Protein 2PT2 (pdb70)

Structure (mmCIF, N/CA/C/O backbone):
data_2PT2
#
_entry.id   2PT2
#
_cell.length_a   98.307
_cell.length_b   65.703
_cell.length_c   50.255
_cell.angle_alpha   90.000
_cell.angle_beta   102.430
_cell.angle_gamma   90.000
#
_symmetry.space_group_name_H-M   'C 1 2 1'
#
loop_
_entity.id
_entity.type
_entity.pdbx_description
1 polymer 'Iron transport protein'
2 non-polymer 'FE (II) ION'
3 non-polymer 'SULFATE ION'
4 non-polymer 1,2-ETHANEDIOL
5 water water
#
loop_
_atom_site.group_PDB
_atom_site.id
_atom_site.type_symbol
_atom_site.label_atom_id
_atom_site.label_alt_id
_atom_site.label_comp_id
_atom_site.label_asym_id
_atom_site.label_entity_id
_atom_site.label_seq_id
_atom_site.pdbx_PDB_ins_code
_atom_site.Cartn_x
_atom_site.Cartn_y
_atom_site.Cartn_z
_atom_site.occupancy
_atom_site.B_iso_or_equiv
_atom_site.auth_seq_id
_atom_site.auth_comp_id
_atom_site.auth_asym_id
_atom_site.auth_atom_id
_atom_site.pdbx_PDB_model_num
ATOM 1 N N . GLN A 1 19 ? 43.085 0.046 38.221 1.00 25.26 45 GLN A N 1
ATOM 2 C CA . GLN A 1 19 ? 41.645 0.154 37.841 1.00 25.63 45 GLN A CA 1
ATOM 3 C C . GLN A 1 19 ? 41.402 -0.397 36.443 1.00 22.67 45 GLN A C 1
ATOM 4 O O . GLN A 1 19 ? 42.137 -0.094 35.504 1.00 20.17 45 GLN A O 1
ATOM 10 N N . GLU A 1 20 ? 40.358 -1.204 36.310 1.00 19.90 46 GLU A N 1
ATOM 11 C CA . GLU A 1 20 ? 40.017 -1.798 35.025 1.00 18.55 46 GLU A CA 1
ATOM 12 C C . GLU A 1 20 ? 38.541 -2.159 35.000 1.00 16.38 46 GLU A C 1
ATOM 13 O O . GLU A 1 20 ? 37.904 -2.291 36.047 1.00 15.89 46 GLU A O 1
ATOM 19 N N . ILE A 1 21 ? 37.997 -2.304 33.800 1.00 15.67 47 ILE A N 1
ATOM 20 C CA . ILE A 1 21 ? 36.607 -2.701 33.652 1.00 15.11 47 ILE A CA 1
ATOM 21 C C . ILE A 1 21 ? 36.544 -3.778 32.590 1.00 14.32 47 ILE A C 1
ATOM 22 O O . ILE A 1 21 ? 37.340 -3.788 31.649 1.00 15.21 47 ILE A O 1
ATOM 27 N N . ASN A 1 22 ? 35.605 -4.698 32.756 1.00 12.59 48 ASN A N 1
ATOM 28 C CA . ASN A 1 22 ? 35.434 -5.772 31.806 1.00 13.01 48 ASN A CA 1
ATOM 29 C C . ASN A 1 22 ? 34.198 -5.435 30.980 1.00 13.28 48 ASN A C 1
ATOM 30 O O . ASN A 1 22 ? 33.071 -5.511 31.461 1.00 13.67 48 ASN A O 1
ATOM 35 N N . LEU A 1 23 ? 34.436 -5.034 29.738 1.00 14.05 49 LEU A N 1
ATOM 36 C CA . LEU A 1 23 ? 33.377 -4.646 28.820 1.00 13.36 49 LEU A CA 1
ATOM 37 C C . LEU A 1 23 ? 32.953 -5.769 27.889 1.00 12.62 49 LEU A C 1
ATOM 38 O O . LEU A 1 23 ? 33.780 -6.349 27.194 1.00 13.43 49 LEU A O 1
ATOM 43 N N . TYR A 1 24 ? 31.658 -6.067 27.884 1.00 11.50 50 TYR A N 1
ATOM 44 C CA . TYR A 1 24 ? 31.083 -7.094 27.012 1.00 12.21 50 TYR A CA 1
ATOM 45 C C . TYR A 1 24 ? 30.329 -6.263 25.978 1.00 11.94 50 TYR A C 1
ATOM 46 O O . TYR A 1 24 ? 29.315 -5.652 26.300 1.00 13.05 50 TYR A O 1
ATOM 55 N N . SER A 1 25 ? 30.821 -6.233 24.744 1.00 13.20 51 SER A N 1
ATOM 56 C CA . SER A 1 25 ? 30.196 -5.399 23.7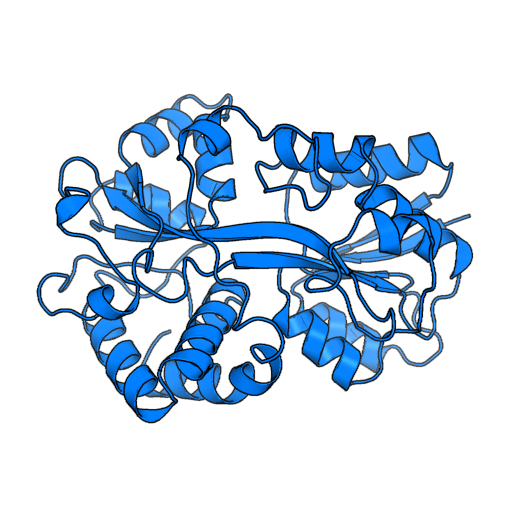22 1.00 12.96 51 SER A CA 1
ATOM 57 C C . SER A 1 25 ? 29.798 -6.053 22.408 1.00 13.39 51 SER A C 1
ATOM 58 O O . SER A 1 25 ? 30.546 -6.848 21.836 1.00 14.01 51 SER A O 1
ATOM 61 N N . SER A 1 26 ? 28.604 -5.707 21.933 1.00 12.07 52 SER A N 1
ATOM 62 C CA . SER A 1 26 ? 28.137 -6.211 20.660 1.00 13.81 52 SER A CA 1
ATOM 63 C C . SER A 1 26 ? 28.394 -5.164 19.572 1.00 14.47 52 SER A C 1
ATOM 64 O O . SER A 1 26 ? 27.983 -5.340 18.425 1.00 14.45 52 SER A O 1
ATOM 67 N N . ARG A 1 27 ? 29.054 -4.059 19.933 1.00 13.91 53 ARG A N 1
ATOM 68 C CA . ARG A 1 27 ? 29.414 -3.065 18.924 1.00 13.49 53 ARG A CA 1
ATOM 69 C C . ARG A 1 27 ? 30.494 -3.789 18.140 1.00 14.37 53 ARG A C 1
ATOM 70 O O . ARG A 1 27 ? 31.311 -4.503 18.724 1.00 14.32 53 ARG A O 1
ATOM 78 N N . HIS A 1 28 ? 30.502 -3.590 16.827 1.00 14.39 54 HIS A N 1
ATOM 79 C CA . HIS A 1 28 ? 31.424 -4.277 15.928 1.00 15.64 54 HIS A CA 1
ATOM 80 C C . HIS A 1 28 ? 32.106 -3.342 14.935 1.00 15.85 54 HIS A C 1
ATOM 81 O O . HIS A 1 28 ? 32.212 -3.678 13.753 1.00 16.73 54 HIS A O 1
ATOM 88 N N . TYR A 1 29 ? 32.580 -2.191 15.401 1.00 15.57 55 TYR A N 1
ATOM 89 C CA . TYR A 1 29 ? 33.203 -1.218 14.510 1.00 15.67 55 TYR A CA 1
ATOM 90 C C . TYR A 1 29 ? 34.711 -1.051 14.685 1.00 15.94 55 TYR A C 1
ATOM 91 O O . TYR A 1 29 ? 35.239 -1.210 15.785 1.00 15.31 55 TYR A O 1
ATOM 100 N N . ASN A 1 30 ? 35.406 -0.730 13.593 1.00 18.32 56 ASN A N 1
ATOM 101 C CA . ASN A 1 30 ? 36.855 -0.556 13.657 1.00 20.34 56 ASN A CA 1
ATOM 102 C C . ASN A 1 30 ? 37.245 0.702 14.423 1.00 19.85 56 ASN A C 1
ATOM 103 O O . ASN A 1 30 ? 38.424 0.952 14.656 1.00 20.94 56 ASN A O 1
ATOM 108 N N . THR A 1 31 ? 36.250 1.486 14.824 1.00 17.24 57 THR A N 1
ATOM 109 C CA . THR A 1 31 ? 36.501 2.707 15.580 1.00 15.15 57 THR A CA 1
ATOM 110 C C . THR A 1 31 ? 36.342 2.471 17.080 1.00 14.23 57 THR A C 1
ATOM 111 O O . THR A 1 31 ? 36.730 3.314 17.885 1.00 14.80 57 THR A O 1
ATOM 115 N N . ASP A 1 32 ? 35.768 1.327 17.450 1.00 13.74 58 ASP A N 1
ATOM 116 C CA . ASP A 1 32 ? 35.560 0.988 18.852 1.00 13.25 58 ASP A CA 1
ATOM 117 C C . ASP A 1 32 ? 36.877 0.991 19.636 1.00 13.80 58 ASP A C 1
ATOM 118 O O . ASP A 1 32 ? 36.931 1.470 20.764 1.00 12.99 58 ASP A O 1
ATOM 123 N N . ASN A 1 33 ? 37.940 0.462 19.039 1.00 14.12 59 ASN A N 1
ATOM 124 C CA . ASN A 1 33 ? 39.229 0.411 19.730 1.00 15.34 59 ASN A CA 1
ATOM 125 C C . ASN A 1 33 ? 39.717 1.803 20.127 1.00 15.71 59 ASN A C 1
ATOM 126 O O . ASN A 1 33 ? 40.182 2.009 21.251 1.00 16.30 59 ASN A O 1
ATOM 131 N N . GLU A 1 34 ? 39.610 2.761 19.210 1.00 13.71 60 GLU A N 1
ATOM 132 C CA . GLU A 1 34 ? 40.040 4.125 19.494 1.00 14.18 60 GLU A CA 1
ATOM 133 C C . GLU A 1 34 ? 39.110 4.762 20.526 1.00 15.50 60 GLU A C 1
ATOM 134 O O . GLU A 1 34 ? 39.544 5.559 21.360 1.00 15.83 60 GLU A O 1
ATOM 140 N N . LEU A 1 35 ? 37.827 4.412 20.457 1.00 14.56 61 LEU A N 1
ATOM 141 C CA . LEU A 1 35 ? 36.828 4.927 21.392 1.00 15.02 61 LEU A CA 1
ATOM 142 C C . LEU A 1 35 ? 37.232 4.574 22.817 1.00 14.63 61 LEU A C 1
ATOM 143 O O . LEU A 1 35 ? 37.290 5.437 23.694 1.00 14.27 61 LEU A O 1
ATOM 148 N N . TYR A 1 36 ? 37.511 3.292 23.029 1.00 13.70 62 TYR A N 1
ATOM 149 C CA . TYR A 1 36 ? 37.900 2.775 24.333 1.00 14.99 62 TYR A CA 1
ATOM 150 C C . TYR A 1 36 ? 39.242 3.358 24.761 1.00 14.88 62 TYR A C 1
ATOM 151 O O . TYR A 1 36 ? 39.457 3.634 25.938 1.00 15.72 62 TYR A O 1
ATOM 160 N N . ALA A 1 37 ? 40.140 3.535 23.798 1.00 14.69 63 ALA A N 1
ATOM 161 C CA . ALA A 1 37 ? 41.456 4.106 24.072 1.00 15.99 63 ALA A CA 1
ATOM 162 C C . ALA A 1 37 ? 41.266 5.523 24.608 1.00 15.43 63 ALA A C 1
ATOM 163 O O . ALA A 1 37 ? 41.957 5.943 25.540 1.00 12.59 63 ALA A O 1
ATOM 165 N N . LYS A 1 38 ? 40.323 6.250 24.009 1.00 15.65 64 LYS A N 1
ATOM 166 C CA . LYS A 1 38 ? 40.006 7.615 24.428 1.00 15.47 64 LYS A CA 1
ATOM 167 C C . LYS A 1 38 ? 39.618 7.594 25.898 1.00 15.00 64 LYS A C 1
ATOM 168 O O . LYS A 1 38 ? 40.019 8.464 26.675 1.00 13.79 64 LYS A O 1
ATOM 174 N N . PHE A 1 39 ? 38.814 6.601 26.266 1.00 14.17 65 PHE A N 1
ATOM 175 C CA . PHE A 1 39 ? 38.352 6.455 27.641 1.00 13.81 65 PHE A CA 1
ATOM 176 C C . PHE A 1 39 ? 39.518 6.268 28.604 1.00 14.33 65 PHE A C 1
ATOM 177 O O . PHE A 1 39 ? 39.599 6.942 29.624 1.00 13.47 65 PHE A O 1
ATOM 185 N N . THR A 1 40 ? 40.404 5.334 28.275 1.00 13.94 66 THR A N 1
ATOM 186 C CA . THR A 1 40 ? 41.565 5.031 29.107 1.00 14.71 66 THR A CA 1
ATOM 187 C C . THR A 1 40 ? 42.513 6.221 29.214 1.00 15.79 66 THR A C 1
ATOM 188 O O . THR A 1 40 ? 43.020 6.526 30.290 1.00 15.39 66 THR A O 1
ATOM 192 N N . ALA A 1 41 ? 42.738 6.898 28.096 1.00 17.18 67 ALA A N 1
ATOM 193 C CA . ALA A 1 41 ? 43.627 8.053 28.072 1.00 18.25 67 ALA A CA 1
ATOM 194 C C . ALA A 1 41 ? 43.070 9.185 28.922 1.00 19.36 67 ALA A C 1
ATOM 195 O O . ALA A 1 41 ? 43.817 10.024 29.421 1.00 20.85 67 ALA A O 1
ATOM 197 N N . GLU A 1 42 ? 41.753 9.206 29.081 1.00 19.30 68 GLU A N 1
ATOM 198 C CA . GLU A 1 42 ? 41.087 10.241 29.863 1.00 21.06 68 GLU A CA 1
ATOM 199 C C . GLU A 1 42 ? 40.970 9.900 31.346 1.00 20.01 68 GLU A C 1
ATOM 200 O O . GLU A 1 42 ? 41.059 10.780 32.199 1.00 19.78 68 GLU A O 1
ATOM 206 N N . THR A 1 43 ? 40.786 8.618 31.646 1.00 18.97 69 THR A N 1
ATOM 207 C CA . THR A 1 43 ? 40.588 8.179 33.025 1.00 18.49 69 THR A CA 1
ATOM 208 C C . THR A 1 43 ? 41.651 7.266 33.631 1.00 17.66 69 THR A C 1
ATOM 209 O O . THR A 1 43 ? 41.673 7.078 34.845 1.00 18.33 69 THR A O 1
ATOM 213 N N . GLY A 1 44 ? 42.505 6.684 32.798 1.00 15.21 70 GLY A N 1
ATOM 214 C CA . GLY A 1 44 ? 43.524 5.782 33.308 1.00 15.53 70 GLY A CA 1
ATOM 215 C C . GLY A 1 44 ? 42.958 4.393 33.563 1.00 16.46 70 GLY A C 1
ATOM 216 O O . GLY A 1 44 ? 43.675 3.478 33.985 1.00 14.68 70 GLY A O 1
ATOM 217 N N . ILE A 1 45 ? 41.665 4.222 33.299 1.00 15.99 71 ILE A N 1
ATOM 218 C CA . ILE A 1 45 ? 41.012 2.935 33.526 1.00 16.14 71 ILE A CA 1
ATOM 219 C C . ILE A 1 45 ? 41.191 1.995 32.339 1.00 16.46 71 ILE A C 1
ATOM 220 O O . ILE A 1 45 ? 40.838 2.328 31.207 1.00 14.86 71 ILE A O 1
ATOM 225 N N . LYS A 1 46 ? 41.745 0.816 32.611 1.00 14.18 72 LYS A N 1
ATOM 226 C CA . LYS A 1 46 ? 41.982 -0.181 31.575 1.00 15.77 72 LYS A CA 1
ATOM 227 C C . LYS A 1 46 ? 40.683 -0.803 31.074 1.00 13.74 72 LYS A C 1
ATOM 228 O O . LYS A 1 46 ? 39.736 -0.978 31.833 1.00 14.31 72 LYS A O 1
ATOM 234 N N . VAL A 1 47 ? 40.640 -1.137 29.792 1.00 13.15 73 VAL A N 1
ATOM 235 C CA . VAL A 1 47 ? 39.454 -1.757 29.229 1.00 14.17 73 VAL A CA 1
ATOM 236 C C . VAL A 1 47 ? 39.755 -3.160 28.718 1.00 15.22 73 VAL A C 1
ATOM 237 O O . VAL A 1 47 ? 40.497 -3.328 27.754 1.00 17.01 73 VAL A O 1
ATOM 241 N N . ASN A 1 48 ? 39.193 -4.163 29.385 1.00 15.59 74 ASN A N 1
ATOM 242 C CA . ASN A 1 48 ? 39.357 -5.550 28.969 1.00 16.86 74 ASN A CA 1
ATOM 243 C C . ASN A 1 48 ? 38.103 -5.794 28.140 1.00 17.59 74 ASN A C 1
ATOM 244 O O . ASN A 1 48 ? 36.992 -5.670 28.647 1.00 18.03 74 ASN A O 1
ATOM 249 N N . LEU A 1 49 ? 38.282 -6.135 26.870 1.00 17.55 75 LEU A N 1
ATOM 250 C CA . LEU A 1 49 ? 37.153 -6.318 25.970 1.00 16.50 75 LEU A CA 1
ATOM 251 C C . LEU A 1 49 ? 36.772 -7.743 25.584 1.00 17.86 75 LEU A C 1
ATOM 252 O O . LEU A 1 49 ? 37.624 -8.587 25.298 1.00 15.96 75 LEU A O 1
ATOM 257 N N . ILE A 1 50 ? 35.465 -7.984 25.579 1.00 16.92 76 ILE A N 1
ATOM 258 C CA . ILE A 1 50 ? 34.889 -9.258 25.188 1.00 17.19 76 ILE A CA 1
ATOM 259 C C . ILE A 1 50 ? 33.803 -8.895 24.178 1.00 18.20 76 ILE A C 1
ATOM 260 O O . ILE A 1 50 ? 32.809 -8.264 24.531 1.00 17.54 76 ILE A O 1
ATOM 265 N N . GLU A 1 51 ? 34.001 -9.271 22.920 1.00 17.82 77 GLU A N 1
ATOM 266 C CA . GLU A 1 51 ? 33.024 -8.956 21.888 1.00 19.21 77 GLU A CA 1
ATOM 267 C C . GLU A 1 51 ? 32.245 -10.190 21.458 1.00 19.29 77 GLU A C 1
ATOM 268 O O . GLU A 1 51 ? 32.701 -11.315 21.633 1.00 19.37 77 GLU A O 1
ATOM 274 N N . GLY A 1 52 ? 31.059 -9.962 20.905 1.00 18.64 78 GLY A N 1
ATOM 275 C CA . GLY A 1 52 ? 30.219 -11.050 20.444 1.00 17.97 78 GLY A CA 1
ATOM 276 C C . GLY A 1 52 ? 28.841 -10.504 20.134 1.00 18.68 78 GLY A C 1
ATOM 277 O O . GLY A 1 52 ? 28.602 -9.305 20.278 1.00 16.86 78 GLY A O 1
ATOM 278 N N . LYS A 1 53 ? 27.934 -11.366 19.693 1.00 19.65 79 LYS A N 1
ATOM 279 C CA . LYS A 1 53 ? 26.577 -10.921 19.392 1.00 20.63 79 LYS A CA 1
ATOM 280 C C . LYS A 1 53 ? 25.823 -10.703 20.699 1.00 20.26 79 LYS A C 1
ATOM 281 O O . LYS A 1 53 ? 26.064 -11.403 21.688 1.00 19.38 79 LYS A O 1
ATOM 287 N N . ALA A 1 54 ? 24.909 -9.736 20.693 1.00 18.15 80 ALA A N 1
ATOM 288 C CA . ALA A 1 54 ? 24.123 -9.395 21.879 1.00 19.07 80 ALA A CA 1
ATOM 289 C C . ALA A 1 54 ? 23.621 -10.609 22.654 1.00 18.40 80 ALA A C 1
ATOM 290 O O . ALA A 1 54 ? 23.943 -10.775 23.833 1.00 17.77 80 ALA A O 1
ATOM 292 N N . ASP A 1 55 ? 22.837 -11.456 21.993 1.00 17.49 81 ASP A N 1
ATOM 293 C CA . ASP A 1 55 ? 22.290 -12.648 22.636 1.00 16.49 81 ASP A CA 1
ATOM 294 C C . ASP A 1 55 ? 23.356 -13.542 23.261 1.00 16.54 81 ASP A C 1
ATOM 295 O O . ASP A 1 55 ? 23.144 -14.104 24.331 1.00 18.28 81 ASP A O 1
ATOM 300 N N . GLU A 1 56 ? 24.495 -13.678 22.590 1.00 17.98 82 GLU A N 1
ATOM 301 C CA . GLU A 1 56 ? 25.594 -14.495 23.098 1.00 19.60 82 GLU A CA 1
ATOM 302 C C . GLU A 1 56 ? 26.175 -13.890 24.376 1.00 18.35 82 GLU A C 1
ATOM 303 O O . GLU A 1 56 ? 26.492 -14.604 25.332 1.00 16.90 82 GLU A O 1
ATOM 309 N N . LEU A 1 57 ? 26.321 -12.568 24.384 1.00 16.81 83 LEU A N 1
ATOM 310 C CA . LEU A 1 57 ? 26.878 -11.873 25.539 1.00 15.43 83 LEU A CA 1
ATOM 311 C C . LEU A 1 57 ? 25.964 -11.964 26.752 1.00 14.24 83 LEU A C 1
ATOM 312 O O . LEU A 1 57 ? 26.438 -12.130 27.874 1.00 14.02 83 LEU A O 1
ATOM 317 N N . LEU A 1 58 ? 24.657 -11.859 26.535 1.00 12.88 84 LEU A N 1
ATOM 318 C CA . LEU A 1 58 ? 23.711 -11.945 27.645 1.00 15.42 84 LEU A CA 1
ATOM 319 C C . LEU A 1 58 ? 23.709 -13.359 28.226 1.00 16.10 84 LEU A C 1
ATOM 320 O O . LEU A 1 58 ? 23.612 -13.544 29.440 1.00 15.10 84 LEU A O 1
ATOM 325 N N . GLU A 1 59 ? 23.809 -14.356 27.353 1.00 16.03 85 GLU A N 1
ATOM 326 C CA . GLU A 1 59 ? 23.838 -15.746 27.794 1.00 17.05 85 GLU A CA 1
ATOM 327 C C . GLU A 1 59 ? 25.104 -16.017 28.599 1.00 14.89 85 GLU A C 1
ATOM 328 O O . GLU A 1 59 ? 25.072 -16.688 29.631 1.00 14.79 85 GLU A O 1
ATOM 334 N N . ARG A 1 60 ? 26.220 -15.485 28.125 1.00 14.32 86 ARG A N 1
ATOM 335 C CA . ARG A 1 60 ? 27.487 -15.674 28.814 1.00 14.24 86 ARG A CA 1
ATOM 336 C C . ARG A 1 60 ? 27.405 -15.092 30.219 1.00 13.65 86 ARG A C 1
ATOM 337 O O . ARG A 1 60 ? 27.742 -15.763 31.193 1.00 14.35 86 ARG A O 1
ATOM 345 N N . ILE A 1 61 ? 26.945 -13.847 30.321 1.00 13.23 87 ILE A N 1
ATOM 346 C CA . ILE A 1 61 ? 26.833 -13.182 31.614 1.00 13.53 87 ILE A CA 1
ATOM 347 C C . ILE A 1 61 ? 25.957 -13.972 32.577 1.00 13.81 87 ILE A C 1
ATOM 348 O O . ILE A 1 61 ? 26.354 -14.217 33.715 1.00 12.71 87 ILE A O 1
ATOM 353 N N . LYS A 1 62 ? 24.772 -14.373 32.131 1.00 14.50 88 LYS A N 1
ATOM 354 C CA . LYS A 1 62 ? 23.888 -15.135 33.003 1.00 17.93 88 LYS A CA 1
ATOM 355 C C . LYS A 1 62 ? 24.502 -16.477 33.406 1.00 18.23 88 LYS A C 1
ATOM 356 O O . LYS A 1 62 ? 24.368 -16.900 34.553 1.00 20.05 88 LYS A O 1
ATOM 362 N N . SER A 1 63 ? 25.190 -17.140 32.481 1.00 18.69 89 SER A N 1
ATOM 363 C CA . SER A 1 63 ? 25.796 -18.429 32.799 1.00 18.35 89 SER A CA 1
ATOM 364 C C . SER A 1 63 ? 27.052 -18.303 33.664 1.00 17.56 89 SER A C 1
ATOM 365 O O . SER A 1 63 ? 27.461 -19.269 34.299 1.00 18.01 89 SER A O 1
ATOM 368 N N . GLU A 1 64 ? 27.661 -17.121 33.703 1.00 16.51 90 GLU A N 1
ATOM 369 C CA . GLU A 1 64 ? 28.871 -16.936 34.506 1.00 17.03 90 GLU A CA 1
ATOM 370 C C . GLU A 1 64 ? 28.586 -16.704 35.990 1.00 17.05 90 GLU A C 1
ATOM 371 O O . GLU A 1 64 ? 29.502 -16.694 36.808 1.00 16.46 90 GLU A O 1
ATOM 377 N N . GLY A 1 65 ? 27.319 -16.503 36.335 1.00 17.12 91 GLY A N 1
ATOM 378 C CA . GLY A 1 65 ? 26.963 -16.316 37.733 1.00 18.22 91 GLY A CA 1
ATOM 379 C C . GLY A 1 65 ? 27.218 -14.970 38.391 1.00 19.62 91 GLY A C 1
ATOM 380 O O . GLY A 1 65 ? 27.511 -13.970 37.730 1.00 17.08 91 GLY A O 1
ATOM 381 N N . ALA A 1 66 ? 27.102 -14.963 39.717 1.00 21.46 92 ALA A N 1
ATOM 382 C CA . ALA A 1 66 ? 27.287 -13.764 40.526 1.00 23.39 92 ALA A CA 1
ATOM 383 C C . ALA A 1 66 ? 28.720 -13.257 40.552 1.00 24.49 92 ALA A C 1
ATOM 384 O O . ALA A 1 66 ? 28.969 -12.130 40.978 1.00 25.89 92 ALA A O 1
ATOM 386 N N . ASN A 1 67 ? 29.663 -14.077 40.101 1.00 23.46 93 ASN A N 1
ATOM 387 C CA . ASN A 1 67 ? 31.060 -13.660 40.085 1.00 23.47 93 ASN A CA 1
ATOM 388 C C . ASN A 1 67 ? 31.561 -13.402 38.668 1.00 21.52 93 ASN A C 1
ATOM 389 O O . ASN A 1 67 ? 32.763 -13.423 38.409 1.00 19.75 93 ASN A O 1
ATOM 394 N N . SER A 1 68 ? 30.627 -13.171 37.748 1.00 18.34 94 SER A N 1
ATOM 395 C CA . SER A 1 68 ? 30.975 -12.883 36.365 1.00 15.76 94 SER A CA 1
ATOM 396 C C . SER A 1 68 ? 31.862 -11.642 36.358 1.00 15.28 94 SER A C 1
ATOM 397 O O . SER A 1 68 ? 31.670 -10.735 37.167 1.00 15.90 94 SER A O 1
ATOM 400 N N . PRO A 1 69 ? 32.849 -11.588 35.454 1.00 15.17 95 PRO A N 1
ATOM 401 C CA . PRO A 1 69 ? 33.755 -10.432 35.363 1.00 15.49 95 PRO A CA 1
ATOM 402 C C . PRO A 1 69 ? 33.075 -9.201 34.761 1.00 14.56 95 PRO A C 1
ATOM 403 O O . PRO A 1 69 ? 33.514 -8.067 34.963 1.00 14.27 95 PRO A O 1
ATOM 407 N N . ALA A 1 70 ? 31.996 -9.437 34.023 1.00 12.79 96 ALA A N 1
ATOM 408 C CA . ALA A 1 70 ? 31.263 -8.370 33.350 1.00 11.93 96 ALA A CA 1
ATOM 409 C C . ALA A 1 70 ? 30.956 -7.131 34.189 1.00 11.59 96 ALA A C 1
ATOM 410 O O . ALA A 1 70 ? 30.283 -7.205 35.216 1.00 12.67 96 ALA A O 1
ATOM 412 N N . ASP A 1 71 ? 31.461 -5.986 33.738 1.00 11.77 97 ASP A N 1
ATOM 413 C CA . ASP A 1 71 ? 31.235 -4.709 34.417 1.00 9.61 97 ASP A CA 1
ATOM 414 C C . ASP A 1 71 ? 30.179 -3.933 33.651 1.00 9.61 97 ASP A C 1
ATOM 415 O O . ASP A 1 71 ? 29.279 -3.323 34.235 1.00 10.33 97 ASP A O 1
ATOM 420 N N . VAL A 1 72 ? 30.307 -3.971 32.331 1.00 8.36 98 VAL A N 1
ATOM 421 C CA . VAL A 1 72 ? 29.414 -3.251 31.437 1.00 10.47 98 VAL A CA 1
ATOM 422 C C . VAL A 1 72 ? 28.941 -4.096 30.258 1.00 11.44 98 VAL A C 1
ATOM 423 O O . VAL A 1 72 ? 29.714 -4.873 29.695 1.00 10.24 98 VAL A O 1
ATOM 427 N N . LEU A 1 73 ? 27.669 -3.934 29.892 1.00 12.34 99 LEU A N 1
ATOM 428 C CA . LEU A 1 73 ? 27.088 -4.632 28.748 1.00 12.48 99 LEU A CA 1
ATOM 429 C C . LEU A 1 73 ? 26.714 -3.558 27.741 1.00 12.96 99 LEU A C 1
ATOM 430 O O . LEU A 1 73 ? 25.918 -2.672 28.038 1.00 11.71 99 LEU A O 1
ATOM 435 N N . LEU A 1 74 ? 27.294 -3.644 26.552 1.00 14.65 100 LEU A N 1
ATOM 436 C CA . LEU A 1 74 ? 27.049 -2.663 25.506 1.00 15.14 100 LEU A CA 1
ATOM 437 C C . LEU A 1 74 ? 26.381 -3.344 24.311 1.00 14.28 100 LEU A C 1
ATOM 438 O O . LEU A 1 74 ? 26.827 -4.406 23.870 1.00 12.81 100 LEU A O 1
ATOM 443 N N . THR A 1 75 ? 25.307 -2.742 23.806 1.00 13.55 101 THR A N 1
ATOM 444 C CA . THR A 1 75 ? 24.583 -3.294 22.659 1.00 14.00 101 THR A CA 1
ATOM 445 C C . THR A 1 75 ? 24.432 -2.256 21.553 1.00 13.78 101 THR A C 1
ATOM 446 O O . THR A 1 75 ? 24.799 -1.093 21.720 1.00 12.86 101 THR A O 1
ATOM 450 N N . VAL A 1 76 ? 23.896 -2.699 20.420 1.00 13.25 102 VAL A N 1
ATOM 451 C CA . VAL A 1 76 ? 23.628 -1.828 19.282 1.00 13.11 102 VAL A CA 1
ATOM 452 C C . VAL A 1 76 ? 22.156 -2.037 18.956 1.00 13.22 102 VAL A C 1
ATOM 453 O O . VAL A 1 76 ? 21.751 -2.023 17.797 1.00 12.43 102 VAL A O 1
ATOM 457 N N . ASP A 1 77 ? 21.364 -2.238 20.006 1.00 13.66 103 ASP A N 1
ATOM 458 C CA . ASP A 1 77 ? 19.930 -2.462 19.872 1.00 16.05 103 ASP A CA 1
ATOM 459 C C . ASP A 1 77 ? 19.226 -2.164 21.186 1.00 16.02 103 ASP A C 1
ATOM 460 O O . ASP A 1 77 ? 19.651 -2.627 22.244 1.00 16.63 103 ASP A O 1
ATOM 465 N N . LEU A 1 78 ? 18.134 -1.414 21.114 1.00 16.98 104 LEU A N 1
ATOM 466 C CA . LEU A 1 78 ? 17.386 -1.055 22.311 1.00 18.00 104 LEU A CA 1
ATOM 467 C C . LEU A 1 78 ? 16.597 -2.226 22.890 1.00 17.70 104 LEU A C 1
ATOM 468 O O . LEU A 1 78 ? 16.522 -2.378 24.106 1.00 17.45 104 LEU A O 1
ATOM 473 N N . ALA A 1 79 ? 16.024 -3.057 22.021 1.00 17.44 105 ALA A N 1
ATOM 474 C CA . ALA A 1 79 ? 15.220 -4.199 22.460 1.00 17.39 105 ALA A CA 1
ATOM 475 C C . ALA A 1 79 ? 16.006 -5.238 23.261 1.00 16.60 105 ALA A C 1
ATOM 476 O O . ALA A 1 79 ? 15.485 -5.814 24.217 1.00 14.75 105 ALA A O 1
ATOM 478 N N . ARG A 1 80 ? 17.247 -5.491 22.863 1.00 15.95 106 ARG A N 1
ATOM 479 C CA . ARG A 1 80 ? 18.082 -6.451 23.580 1.00 17.08 106 ARG A CA 1
ATOM 480 C C . ARG A 1 80 ? 18.383 -5.906 24.978 1.00 17.04 106 ARG A C 1
ATOM 481 O O . ARG A 1 80 ? 18.532 -6.668 25.934 1.00 15.92 106 ARG A O 1
ATOM 489 N N . LEU A 1 81 ? 18.476 -4.583 25.088 1.00 16.59 107 LEU A N 1
ATOM 490 C CA . LEU A 1 81 ? 18.731 -3.939 26.373 1.00 17.85 107 LEU A CA 1
ATOM 491 C C . LEU A 1 81 ? 17.526 -4.171 27.277 1.00 19.08 107 LEU A C 1
ATOM 492 O O . LEU A 1 81 ? 17.662 -4.386 28.482 1.00 15.67 107 LEU A O 1
ATOM 497 N N . TRP A 1 82 ? 16.342 -4.123 26.678 1.00 20.28 108 TRP A N 1
ATOM 498 C CA . TRP A 1 82 ? 15.108 -4.355 27.407 1.00 22.78 108 TRP A CA 1
ATOM 499 C C . TRP A 1 82 ? 15.111 -5.771 27.983 1.00 23.58 108 TRP A C 1
ATOM 500 O O . TRP A 1 82 ? 14.838 -5.965 29.168 1.00 25.06 108 TRP A O 1
ATOM 511 N N . ARG A 1 83 ? 15.419 -6.757 27.141 1.00 23.68 109 ARG A N 1
ATOM 512 C CA . ARG A 1 83 ? 15.445 -8.149 27.584 1.00 24.19 109 ARG A CA 1
ATOM 513 C C . ARG A 1 83 ? 16.487 -8.376 28.663 1.00 22.80 109 ARG A C 1
ATOM 514 O O . ARG A 1 83 ? 16.317 -9.238 29.525 1.00 22.00 109 ARG A O 1
ATOM 522 N N . ALA A 1 84 ? 17.573 -7.614 28.604 1.00 21.98 110 ALA A N 1
ATOM 523 C CA . ALA A 1 84 ? 18.620 -7.727 29.609 1.00 20.77 110 ALA A CA 1
ATOM 524 C C . ALA A 1 84 ? 18.078 -7.189 30.935 1.00 19.36 110 ALA A C 1
ATOM 525 O O . ALA A 1 84 ? 18.218 -7.840 31.967 1.00 19.29 110 ALA A O 1
ATOM 527 N N . GLU A 1 85 ? 17.452 -6.011 30.909 1.00 20.32 111 GLU A N 1
ATOM 528 C CA . GLU A 1 85 ? 16.889 -5.429 32.129 1.00 20.04 111 GLU A CA 1
ATOM 529 C C . GLU A 1 85 ? 15.778 -6.328 32.671 1.00 20.26 111 GLU A C 1
ATOM 530 O O . GLU A 1 85 ? 15.641 -6.482 33.886 1.00 19.73 111 GLU A O 1
ATOM 536 N N . GLU A 1 86 ? 14.995 -6.926 31.774 1.00 19.95 112 GLU A N 1
ATOM 537 C CA . GLU A 1 86 ? 13.910 -7.813 32.185 1.00 21.84 112 GLU A CA 1
ATOM 538 C C . GLU A 1 86 ? 14.447 -8.985 32.993 1.00 20.61 112 GLU A C 1
ATOM 539 O O . GLU A 1 86 ? 13.836 -9.399 33.977 1.00 17.69 112 GLU A O 1
ATOM 545 N N . ASP A 1 87 ? 15.588 -9.516 32.561 1.00 20.82 113 ASP A N 1
ATOM 546 C CA . ASP A 1 87 ? 16.229 -10.639 33.232 1.00 20.65 113 ASP A CA 1
ATOM 547 C C . ASP A 1 87 ? 17.069 -10.184 34.420 1.00 20.62 113 ASP A C 1
ATOM 548 O O . ASP A 1 87 ? 17.851 -10.960 34.967 1.00 20.56 113 ASP A O 1
ATOM 553 N N . GLY A 1 88 ? 16.903 -8.920 34.801 1.00 19.35 114 GLY A N 1
ATOM 554 C CA . GLY A 1 88 ? 17.612 -8.365 35.946 1.00 19.60 114 GLY A CA 1
ATOM 555 C C . GLY A 1 88 ? 19.126 -8.421 35.914 1.00 19.37 114 GLY A C 1
ATOM 556 O O . GLY A 1 88 ? 19.762 -8.688 36.934 1.00 20.32 114 GLY A O 1
ATOM 557 N N . ILE A 1 89 ? 19.722 -8.137 34.764 1.00 18.46 115 ILE A N 1
ATOM 558 C CA . ILE A 1 89 ? 21.172 -8.196 34.669 1.00 18.27 115 ILE A CA 1
ATOM 559 C C . ILE A 1 89 ? 21.855 -6.880 35.041 1.00 15.54 115 ILE A C 1
ATOM 560 O O . ILE A 1 89 ? 23.049 -6.869 35.331 1.00 15.46 115 ILE A O 1
ATOM 565 N N . PHE A 1 90 ? 21.100 -5.782 35.047 1.00 13.06 116 PHE A N 1
ATOM 566 C CA . PHE A 1 90 ? 21.664 -4.470 35.373 1.00 13.66 116 PHE A CA 1
ATOM 567 C C . PHE A 1 90 ? 21.409 -3.986 36.800 1.00 14.71 116 PHE A C 1
ATOM 568 O O . PHE A 1 90 ? 20.522 -4.482 37.499 1.00 13.19 116 PHE A O 1
ATOM 576 N N . GLN A 1 91 ? 22.206 -3.009 37.226 1.00 14.25 117 GLN A N 1
ATOM 577 C CA . GLN A 1 91 ? 22.016 -2.397 38.528 1.00 14.68 117 GLN A CA 1
ATOM 578 C C . GLN A 1 91 ? 21.778 -0.923 38.238 1.00 16.16 117 GLN A C 1
ATOM 579 O O . GLN A 1 91 ? 22.292 -0.381 37.260 1.00 15.38 117 GLN A O 1
ATOM 585 N N . PRO A 1 92 ? 20.965 -0.262 39.069 1.00 17.53 118 PRO A N 1
ATOM 586 C CA . PRO A 1 92 ? 20.654 1.157 38.894 1.00 17.03 118 PRO A CA 1
ATOM 587 C C . PRO A 1 92 ? 21.855 2.090 38.985 1.00 17.30 118 PRO A C 1
ATOM 588 O O . PRO A 1 92 ? 22.757 1.900 39.805 1.00 15.30 118 PRO A O 1
ATOM 592 N N . VAL A 1 93 ? 21.856 3.102 38.129 1.00 16.26 119 VAL A N 1
ATOM 593 C CA . VAL A 1 93 ? 22.909 4.099 38.133 1.00 15.70 119 VAL A CA 1
ATOM 594 C C . VAL A 1 93 ? 22.253 5.468 38.128 1.00 14.47 119 VAL A C 1
ATOM 595 O O . VAL A 1 93 ? 21.376 5.745 37.310 1.00 14.32 119 VAL A O 1
ATOM 599 N N . GLN A 1 94 ? 22.655 6.310 39.071 1.00 15.96 120 GLN A N 1
ATOM 600 C CA . GLN A 1 94 ? 22.133 7.669 39.153 1.00 18.28 120 GLN A CA 1
ATOM 601 C C . GLN A 1 94 ? 23.323 8.584 38.935 1.00 19.74 120 GLN A C 1
ATOM 602 O O . GLN A 1 94 ? 24.175 8.729 39.814 1.00 20.71 120 GLN A O 1
ATOM 608 N N . SER A 1 95 ? 23.381 9.178 37.750 1.00 19.64 121 SER A N 1
ATOM 609 C CA . SER A 1 95 ? 24.468 10.074 37.380 1.00 19.46 121 SER A CA 1
ATOM 610 C C . SER A 1 95 ? 23.898 11.375 36.839 1.00 19.07 121 SER A C 1
ATOM 611 O O . SER A 1 95 ? 23.049 11.367 35.946 1.00 18.13 121 SER A O 1
ATOM 614 N N . GLU A 1 96 ? 24.366 12.494 37.377 1.00 19.39 122 GLU A N 1
ATOM 615 C CA . GLU A 1 96 ? 23.876 13.787 36.931 1.00 21.32 122 GLU A CA 1
ATOM 616 C C . GLU A 1 96 ? 24.176 13.999 35.452 1.00 18.74 122 GLU A C 1
ATOM 617 O O . GLU A 1 96 ? 23.330 14.489 34.706 1.00 18.30 122 GLU A O 1
ATOM 623 N N . ILE A 1 97 ? 25.372 13.614 35.020 1.00 17.79 123 ILE A N 1
ATOM 624 C CA . ILE A 1 97 ? 25.740 13.777 33.621 1.00 16.78 123 ILE A CA 1
ATOM 625 C C . ILE A 1 97 ? 24.861 12.922 32.705 1.00 15.99 123 ILE A C 1
ATOM 626 O O . ILE A 1 97 ? 24.473 13.362 31.624 1.00 14.21 123 ILE A O 1
ATOM 631 N N . LEU A 1 98 ? 24.543 11.704 33.134 1.00 15.62 124 LEU A N 1
ATOM 632 C CA . LEU A 1 98 ? 23.702 10.829 32.328 1.00 14.73 124 LEU A CA 1
ATOM 633 C C . LEU A 1 98 ? 22.296 11.398 32.197 1.00 17.19 124 LEU A C 1
ATOM 634 O O . LEU A 1 98 ? 21.706 11.373 31.116 1.00 15.51 124 LEU A O 1
ATOM 639 N N . GLU A 1 99 ? 21.758 11.912 33.300 1.00 17.17 125 GLU A N 1
ATOM 640 C CA . GLU A 1 99 ? 20.411 12.460 33.284 1.00 20.78 125 GLU A CA 1
ATOM 641 C C . GLU A 1 99 ? 20.287 13.696 32.400 1.00 18.99 125 GLU A C 1
ATOM 642 O O . GLU A 1 99 ? 19.308 13.843 31.671 1.00 18.65 125 GLU A O 1
ATOM 648 N N . THR A 1 100 ? 21.274 14.584 32.460 1.00 16.86 126 THR A N 1
ATOM 649 C CA . THR A 1 100 ? 21.230 15.800 31.651 1.00 17.72 126 THR A CA 1
ATOM 650 C C . THR A 1 100 ? 21.541 15.566 30.176 1.00 17.09 126 THR A C 1
ATOM 651 O O . THR A 1 100 ? 20.879 16.125 29.299 1.00 15.21 126 THR A O 1
ATOM 655 N N . ASN A 1 101 ? 22.543 14.736 29.903 1.00 15.05 127 ASN A N 1
ATOM 656 C CA . ASN A 1 101 ? 22.944 14.456 28.528 1.00 15.55 127 ASN A CA 1
ATOM 657 C C . ASN A 1 101 ? 22.056 13.479 27.766 1.00 15.17 127 ASN A C 1
ATOM 658 O O . ASN A 1 101 ? 21.895 13.609 26.553 1.00 15.15 127 ASN A O 1
ATOM 663 N N . VAL A 1 102 ? 21.486 12.498 28.459 1.00 15.87 128 VAL A N 1
ATOM 664 C CA . VAL A 1 102 ? 20.637 11.525 27.777 1.00 16.41 128 VAL A CA 1
ATOM 665 C C . VAL A 1 102 ? 19.153 11.843 27.920 1.00 16.13 128 VAL A C 1
ATOM 666 O O . VAL A 1 102 ? 18.645 11.955 29.028 1.00 16.26 128 VAL A O 1
ATOM 670 N N . PRO A 1 103 ? 18.442 12.004 26.792 1.00 17.60 129 PRO A N 1
ATOM 671 C CA . PRO A 1 103 ? 17.005 12.302 26.843 1.00 18.79 129 PRO A CA 1
ATOM 672 C C . PRO A 1 103 ? 16.294 11.209 27.630 1.00 20.08 129 PRO A C 1
ATOM 673 O O . PRO A 1 103 ? 16.619 10.032 27.493 1.00 19.73 129 PRO A O 1
ATOM 677 N N . GLU A 1 104 ? 15.324 11.597 28.450 1.00 20.23 130 GLU A N 1
ATOM 678 C CA . GLU A 1 104 ? 14.587 10.641 29.268 1.00 21.89 130 GLU A CA 1
ATOM 679 C C . GLU A 1 104 ? 14.036 9.442 28.493 1.00 21.13 130 GLU A C 1
ATOM 680 O O . GLU A 1 104 ? 14.093 8.310 28.976 1.00 18.48 130 GLU A O 1
ATOM 686 N N . TYR A 1 105 ? 13.515 9.679 27.292 1.00 21.94 131 TYR A N 1
ATOM 687 C CA . TYR A 1 105 ? 12.939 8.592 26.505 1.00 22.65 131 TYR A CA 1
ATOM 688 C C . TYR A 1 105 ? 13.976 7.624 25.942 1.00 21.87 131 TYR A C 1
ATOM 689 O O . TYR A 1 105 ? 13.621 6.585 25.381 1.00 20.69 131 TYR A O 1
ATOM 698 N N . LEU A 1 106 ? 15.256 7.951 26.105 1.00 21.43 132 LEU A N 1
ATOM 699 C CA . LEU A 1 106 ? 16.320 7.087 25.604 1.00 20.19 132 LEU A CA 1
ATOM 700 C C . LEU A 1 106 ? 17.102 6.365 26.700 1.00 20.31 132 LEU A C 1
ATOM 701 O O . LEU A 1 106 ? 18.182 5.826 26.449 1.00 19.72 132 LEU A O 1
ATOM 706 N N . ARG A 1 107 ? 16.565 6.357 27.914 1.00 19.05 133 ARG A N 1
ATOM 707 C CA . ARG A 1 107 ? 17.219 5.662 29.020 1.00 18.51 133 ARG A CA 1
ATOM 708 C C . ARG A 1 107 ? 16.184 5.030 29.944 1.00 18.67 133 ARG A C 1
ATOM 709 O O . ARG A 1 107 ? 15.023 5.445 29.973 1.00 16.02 133 ARG A O 1
ATOM 717 N N . SER A 1 108 ? 16.609 4.012 30.685 1.00 17.79 134 SER A N 1
ATOM 718 C CA . SER A 1 108 ? 15.730 3.311 31.615 1.00 17.32 134 SER A CA 1
ATOM 719 C C . SER A 1 108 ? 15.205 4.227 32.712 1.00 18.60 134 SER A C 1
ATOM 720 O O . SER A 1 108 ? 15.963 4.974 33.326 1.00 20.31 134 SER A O 1
ATOM 723 N N . PRO A 1 109 ? 13.890 4.179 32.967 1.00 19.59 135 PRO A N 1
ATOM 724 C CA . PRO A 1 109 ? 13.250 4.998 33.999 1.00 19.68 135 PRO A CA 1
ATOM 725 C C . PRO A 1 109 ? 13.891 4.744 35.364 1.00 19.43 135 PRO A C 1
ATOM 726 O O . PRO A 1 109 ? 13.848 5.598 36.248 1.00 19.69 135 PRO A O 1
ATOM 730 N N . ASP A 1 110 ? 14.489 3.568 35.525 1.00 17.72 136 ASP A N 1
ATOM 731 C CA . ASP A 1 110 ? 15.119 3.203 36.786 1.00 17.25 136 ASP A CA 1
ATOM 732 C C . ASP A 1 110 ? 16.642 3.183 36.689 1.00 16.28 136 ASP A C 1
ATOM 733 O O . ASP A 1 110 ? 17.319 2.514 37.473 1.00 13.71 136 ASP A O 1
ATOM 738 N 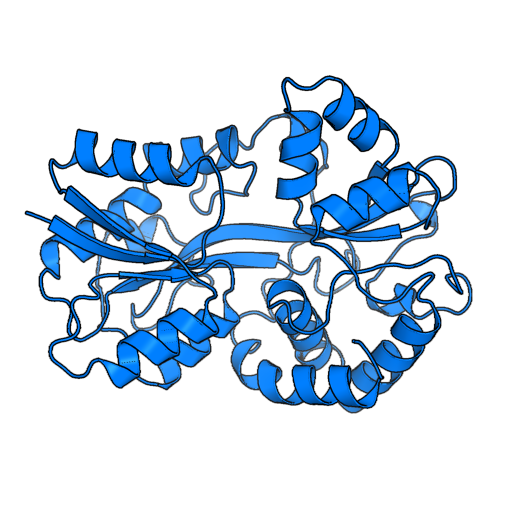N . GLY A 1 111 ? 17.167 3.924 35.719 1.00 14.21 137 GLY A N 1
ATOM 739 C CA . GLY A 1 111 ? 18.602 4.016 35.523 1.00 12.59 137 GLY A CA 1
ATOM 740 C C . GLY A 1 111 ? 19.329 2.707 35.297 1.00 12.86 137 GLY A C 1
ATOM 741 O O . GLY A 1 111 ? 20.481 2.573 35.703 1.00 11.51 137 GLY A O 1
ATOM 742 N N . MET A 1 112 ? 18.673 1.750 34.644 1.00 11.14 138 MET A N 1
ATOM 743 C CA . MET A 1 112 ? 19.276 0.443 34.368 1.00 12.95 138 MET A CA 1
ATOM 744 C C . MET A 1 112 ? 20.170 0.442 33.130 1.00 13.38 138 MET A C 1
ATOM 745 O O . MET A 1 112 ? 21.179 -0.267 33.079 1.00 13.00 138 MET A O 1
ATOM 750 N N . TRP A 1 113 ? 19.785 1.222 32.125 1.00 13.83 139 TRP A N 1
ATOM 751 C CA . TRP A 1 113 ? 20.544 1.316 30.884 1.00 12.05 139 TRP A CA 1
ATOM 752 C C . TRP A 1 113 ? 20.339 2.679 30.231 1.00 12.40 139 TRP A C 1
ATOM 753 O O . TRP A 1 113 ? 19.384 3.399 30.546 1.00 11.87 139 TRP A O 1
ATOM 764 N N . PHE A 1 114 ? 21.241 3.030 29.319 1.00 11.60 140 PHE A N 1
ATOM 765 C CA . PHE A 1 114 ? 21.191 4.328 28.658 1.00 13.52 140 PHE A CA 1
ATOM 766 C C . PHE A 1 114 ? 21.655 4.266 27.210 1.00 13.08 140 PHE A C 1
ATOM 767 O O . PHE A 1 114 ? 22.640 3.602 26.897 1.00 14.14 140 PHE A O 1
ATOM 775 N N . GLY A 1 115 ? 20.945 4.959 26.325 1.00 13.67 141 GLY A N 1
ATOM 776 C CA . GLY A 1 115 ? 21.356 4.976 24.933 1.00 10.96 141 GLY A CA 1
ATOM 777 C C . GLY A 1 115 ? 22.376 6.091 24.781 1.00 10.85 141 GLY A C 1
ATOM 778 O O . GLY A 1 115 ? 22.239 7.135 25.428 1.00 10.99 141 GLY A O 1
ATOM 779 N N . PHE A 1 116 ? 23.406 5.886 23.962 1.00 10.26 142 PHE A N 1
ATOM 780 C CA . PHE A 1 116 ? 24.414 6.929 23.768 1.00 10.64 142 PHE A CA 1
ATOM 781 C C . PHE A 1 116 ? 24.614 7.331 22.306 1.00 10.96 142 PHE A C 1
ATOM 782 O O . PHE A 1 116 ? 25.335 8.286 22.007 1.00 11.25 142 PHE A O 1
ATOM 790 N N . THR A 1 117 ? 23.980 6.596 21.396 1.00 10.94 143 THR A N 1
ATOM 791 C CA . THR A 1 117 ? 24.004 6.943 19.977 1.00 11.35 143 THR A CA 1
ATOM 792 C C . THR A 1 117 ? 22.668 6.506 19.384 1.00 12.19 143 THR A C 1
ATOM 793 O O . THR A 1 117 ? 21.954 5.682 19.958 1.00 10.15 143 THR A O 1
ATOM 797 N N . LYS A 1 118 ? 22.328 7.080 18.241 1.00 12.87 144 LYS A N 1
ATOM 798 C CA . LYS A 1 118 ? 21.095 6.746 17.553 1.00 13.66 144 LYS A CA 1
ATOM 799 C C . LYS A 1 118 ? 21.445 6.446 16.111 1.00 13.20 144 LYS A C 1
ATOM 800 O O . LYS A 1 118 ? 22.390 7.013 15.560 1.00 13.52 144 LYS A O 1
ATOM 806 N N . ARG A 1 119 ? 20.698 5.525 15.517 1.00 13.04 145 ARG A N 1
ATOM 807 C CA . ARG A 1 119 ? 20.890 5.150 14.128 1.00 11.19 145 ARG A CA 1
ATOM 808 C C . ARG A 1 119 ? 19.507 4.874 13.545 1.00 12.09 145 ARG A C 1
ATOM 809 O O . ARG A 1 119 ? 18.631 4.339 14.225 1.00 12.04 145 ARG A O 1
ATOM 817 N N . ALA A 1 120 ? 19.307 5.260 12.293 1.00 11.83 146 ALA A N 1
ATOM 818 C CA . ALA A 1 120 ? 18.021 5.058 11.644 1.00 11.82 146 ALA A CA 1
ATOM 819 C C . ALA A 1 120 ? 18.114 3.950 10.607 1.00 11.82 146 ALA A C 1
ATOM 820 O O . ALA A 1 120 ? 19.081 3.883 9.853 1.00 12.29 146 ALA A O 1
ATOM 822 N N . ARG A 1 121 ? 17.125 3.059 10.590 1.00 11.55 147 ARG A N 1
ATOM 823 C CA . ARG A 1 121 ? 17.116 1.980 9.606 1.00 11.84 147 ARG A CA 1
ATOM 824 C C . ARG A 1 121 ? 16.241 2.538 8.504 1.00 12.00 147 ARG A C 1
ATOM 825 O O . ARG A 1 121 ? 15.021 2.640 8.649 1.00 12.59 147 ARG A O 1
ATOM 833 N N . VAL A 1 122 ? 16.881 2.908 7.404 1.00 11.59 148 VAL A N 1
ATOM 834 C CA . VAL A 1 122 ? 16.187 3.535 6.294 1.00 11.33 148 VAL A CA 1
ATOM 835 C C . VAL A 1 122 ? 16.239 2.771 4.982 1.00 10.92 148 VAL A C 1
ATOM 836 O O . VAL A 1 122 ? 16.966 1.790 4.837 1.00 9.31 148 VAL A O 1
ATOM 840 N N . ILE A 1 123 ? 15.459 3.246 4.021 1.00 11.71 149 ILE A N 1
ATOM 841 C CA . ILE A 1 123 ? 15.434 2.639 2.704 1.00 10.68 149 ILE A CA 1
ATOM 842 C C . ILE A 1 123 ? 16.599 3.211 1.904 1.00 10.88 149 ILE A C 1
ATOM 843 O O . ILE A 1 123 ? 16.776 4.431 1.836 1.00 11.56 149 ILE A O 1
ATOM 848 N N . MET A 1 124 ? 17.403 2.335 1.313 1.00 10.06 150 MET A N 1
ATOM 849 C CA . MET A 1 124 ? 18.514 2.764 0.480 1.00 12.30 150 MET A CA 1
ATOM 850 C C . MET A 1 124 ? 18.214 2.202 -0.899 1.00 13.04 150 MET A C 1
ATOM 851 O O . MET A 1 124 ? 18.042 0.992 -1.067 1.00 13.94 150 MET A O 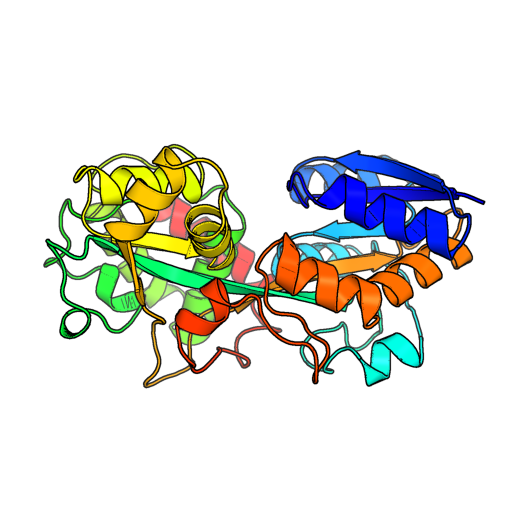1
ATOM 856 N N . TYR A 1 125 ? 18.149 3.092 -1.883 1.00 14.26 151 TYR A N 1
ATOM 857 C CA . TYR A 1 125 ? 17.766 2.710 -3.237 1.00 14.15 151 TYR A CA 1
ATOM 858 C C . TYR A 1 125 ? 18.735 3.086 -4.343 1.00 15.23 151 TYR A C 1
AT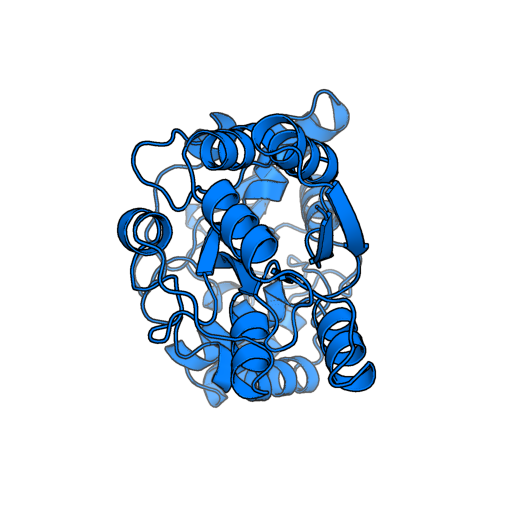OM 859 O O . TYR A 1 125 ? 19.502 4.042 -4.222 1.00 14.64 151 TYR A O 1
ATOM 868 N N . ASN A 1 126 ? 18.675 2.332 -5.435 1.00 14.51 152 ASN A N 1
ATOM 869 C CA . ASN A 1 126 ? 19.516 2.604 -6.581 1.00 15.03 152 ASN A CA 1
ATOM 870 C C . ASN A 1 126 ? 18.924 3.825 -7.278 1.00 14.26 152 ASN A C 1
ATOM 871 O O . ASN A 1 126 ? 17.778 3.797 -7.724 1.00 12.92 152 ASN A O 1
ATOM 876 N N . LYS A 1 127 ? 19.711 4.895 -7.350 1.00 15.41 153 LYS A N 1
ATOM 877 C CA . LYS A 1 127 ? 19.295 6.157 -7.962 1.00 16.04 153 LYS A CA 1
ATOM 878 C C . LYS A 1 127 ? 18.840 6.054 -9.412 1.00 17.11 153 LYS A C 1
ATOM 879 O O . LYS A 1 127 ? 17.943 6.784 -9.839 1.00 15.81 153 LYS A O 1
ATOM 885 N N . GLY A 1 128 ? 19.471 5.162 -10.169 1.00 16.39 154 GLY A N 1
ATOM 886 C CA . GLY A 1 128 ? 19.122 5.005 -11.567 1.00 17.52 154 GLY A CA 1
ATOM 887 C C . GLY A 1 128 ? 17.824 4.270 -11.810 1.00 18.55 154 GLY A C 1
ATOM 888 O O . GLY A 1 128 ? 17.168 4.483 -12.831 1.00 19.93 154 GLY A O 1
ATOM 889 N N . LYS A 1 129 ? 17.444 3.407 -10.873 1.00 18.11 155 LYS A N 1
ATOM 890 C CA . LYS A 1 129 ? 16.220 2.629 -11.013 1.00 18.08 155 LYS A CA 1
ATOM 891 C C . LYS A 1 129 ? 15.066 3.124 -10.147 1.00 17.43 155 LYS A C 1
ATOM 892 O O . LYS A 1 129 ? 13.917 2.777 -10.396 1.00 17.88 155 LYS A O 1
ATOM 898 N N . VAL A 1 130 ? 15.355 3.938 -9.138 1.00 16.06 156 VAL A N 1
ATOM 899 C CA . VAL A 1 130 ? 14.289 4.403 -8.258 1.00 16.97 156 VAL A CA 1
ATOM 900 C C . VAL A 1 130 ? 14.300 5.891 -7.944 1.00 17.17 156 VAL A C 1
ATOM 901 O O . VAL A 1 130 ? 15.338 6.463 -7.624 1.00 16.76 156 VAL A O 1
ATOM 905 N N . LYS A 1 131 ? 13.130 6.514 -8.041 1.00 18.90 157 LYS A N 1
ATOM 906 C CA . LYS A 1 131 ? 13.000 7.927 -7.722 1.00 19.90 157 LYS A CA 1
ATOM 907 C C . LYS A 1 131 ? 12.376 7.991 -6.339 1.00 19.96 157 LYS A C 1
ATOM 908 O O . LYS A 1 131 ? 11.508 7.177 -6.005 1.00 19.71 157 LYS A O 1
ATOM 914 N N . PRO A 1 132 ? 12.819 8.952 -5.509 1.00 20.57 158 PRO A N 1
ATOM 915 C CA . PRO A 1 132 ? 12.318 9.132 -4.142 1.00 20.41 158 PRO A CA 1
ATOM 916 C C . PRO A 1 132 ? 10.801 9.230 -4.046 1.00 21.20 158 PRO A C 1
ATOM 917 O O . PRO A 1 132 ? 10.206 8.806 -3.053 1.00 19.79 158 PRO A O 1
ATOM 921 N N . GLU A 1 133 ? 10.179 9.791 -5.079 1.00 21.97 159 GLU A N 1
ATOM 922 C CA . GLU A 1 133 ? 8.728 9.962 -5.095 1.00 22.96 159 GLU A CA 1
ATOM 923 C C . GLU A 1 133 ? 7.980 8.636 -5.089 1.00 21.86 159 GLU A C 1
ATOM 924 O O . GLU A 1 133 ? 6.791 8.583 -4.767 1.00 21.80 159 GLU A O 1
ATOM 930 N N . GLU A 1 134 ? 8.681 7.566 -5.446 1.00 20.54 160 GLU A N 1
ATOM 931 C CA . GLU A 1 134 ? 8.090 6.229 -5.483 1.00 20.03 160 GLU A CA 1
ATOM 932 C C . GLU A 1 134 ? 8.124 5.550 -4.117 1.00 19.32 160 GLU A C 1
ATOM 933 O O . GLU A 1 134 ? 7.559 4.470 -3.936 1.00 18.19 160 GLU A O 1
ATOM 939 N N . LEU A 1 135 ? 8.800 6.178 -3.163 1.00 17.50 161 LEU A N 1
ATOM 940 C CA . LEU A 1 135 ? 8.937 5.611 -1.826 1.00 17.41 161 LEU A CA 1
ATOM 941 C C . LEU A 1 135 ? 8.074 6.346 -0.811 1.00 17.07 161 LEU A C 1
ATOM 942 O O . LEU A 1 135 ? 7.734 7.511 -1.001 1.00 16.35 161 LEU A O 1
ATOM 947 N N . SER A 1 136 ? 7.719 5.664 0.270 1.00 16.84 162 SER A N 1
ATOM 948 C CA . SER A 1 136 ? 6.913 6.293 1.304 1.00 17.01 162 SER A CA 1
ATOM 949 C C . SER A 1 136 ? 7.121 5.667 2.676 1.00 15.18 162 SER A C 1
ATOM 950 O O . SER A 1 136 ? 7.738 6.277 3.557 1.00 14.54 162 SER A O 1
ATOM 953 N N . THR A 1 137 ? 6.621 4.446 2.845 1.00 12.50 163 THR A N 1
ATOM 954 C CA . THR A 1 137 ? 6.700 3.745 4.122 1.00 14.20 163 THR A CA 1
ATOM 955 C C . THR A 1 137 ? 7.341 2.363 4.034 1.00 14.12 163 THR A C 1
ATOM 956 O O . THR A 1 137 ? 7.550 1.822 2.944 1.00 15.03 163 THR A O 1
ATOM 960 N N . TYR A 1 138 ? 7.639 1.787 5.196 1.00 13.60 164 TYR A N 1
ATOM 961 C CA . TYR A 1 138 ? 8.209 0.445 5.242 1.00 14.23 164 TYR A CA 1
ATOM 962 C C . TYR A 1 138 ? 7.136 -0.496 4.731 1.00 14.50 164 TYR A C 1
ATOM 963 O O . TYR A 1 138 ? 7.409 -1.437 3.990 1.00 12.57 164 TYR A O 1
ATOM 972 N N . GLU A 1 139 ? 5.908 -0.221 5.153 1.00 13.74 165 GLU A N 1
ATOM 973 C CA . GLU A 1 139 ? 4.767 -1.036 4.791 1.00 17.22 165 GLU A CA 1
ATOM 974 C C . GLU A 1 139 ? 4.603 -1.196 3.286 1.00 18.71 165 GLU A C 1
ATOM 975 O O . GLU A 1 139 ? 4.230 -2.268 2.813 1.00 18.54 165 GLU A O 1
ATOM 981 N N . GLU A 1 140 ? 4.901 -0.138 2.539 1.00 19.15 166 GLU A N 1
ATOM 982 C CA . GLU A 1 140 ? 4.779 -0.166 1.089 1.00 20.37 166 GLU A CA 1
ATOM 983 C C . GLU A 1 140 ? 5.768 -1.105 0.406 1.00 19.65 166 GLU A C 1
ATOM 984 O O . GLU A 1 140 ? 5.542 -1.523 -0.729 1.00 19.11 166 GLU A O 1
ATOM 990 N N . LEU A 1 141 ? 6.863 -1.434 1.084 1.00 16.60 167 LEU A N 1
ATOM 991 C CA . LEU A 1 141 ? 7.854 -2.326 0.500 1.00 16.22 167 LEU A CA 1
ATOM 992 C C . LEU A 1 141 ? 7.267 -3.702 0.178 1.00 15.97 167 LEU A C 1
ATOM 993 O O . LEU A 1 141 ? 7.872 -4.482 -0.556 1.00 15.97 167 LEU A O 1
ATOM 998 N N . ALA A 1 142 ? 6.091 -3.995 0.727 1.00 16.05 168 ALA A N 1
ATOM 999 C CA . ALA A 1 142 ? 5.425 -5.270 0.468 1.00 17.07 168 ALA A CA 1
ATOM 1000 C C . ALA A 1 142 ? 4.576 -5.184 -0.806 1.00 18.62 168 ALA A C 1
ATOM 1001 O O . ALA A 1 142 ? 4.027 -6.185 -1.265 1.00 18.39 168 ALA A O 1
ATOM 1003 N N . ASP A 1 143 ? 4.474 -3.983 -1.370 1.00 19.87 169 ASP A N 1
ATOM 1004 C CA . ASP A 1 143 ? 3.705 -3.753 -2.596 1.00 22.59 169 ASP A CA 1
ATOM 1005 C C . ASP A 1 143 ? 4.243 -4.605 -3.750 1.00 21.89 169 ASP A C 1
ATOM 1006 O O . ASP A 1 143 ? 5.453 -4.788 -3.879 1.00 21.66 169 ASP A O 1
ATOM 1011 N N . PRO A 1 144 ? 3.347 -5.128 -4.609 1.00 21.28 170 PRO A N 1
ATOM 1012 C CA . PRO A 1 144 ? 3.754 -5.962 -5.749 1.00 20.43 170 PRO A CA 1
ATOM 1013 C C . PRO A 1 144 ? 4.712 -5.273 -6.719 1.00 20.49 170 PRO A C 1
ATOM 1014 O O . PRO A 1 144 ? 5.438 -5.930 -7.465 1.00 19.17 170 PRO A O 1
ATOM 1018 N N . LYS A 1 145 ? 4.711 -3.945 -6.698 1.00 19.33 171 LYS A N 1
ATOM 1019 C CA . LYS A 1 145 ? 5.584 -3.164 -7.561 1.00 19.16 171 LYS A CA 1
ATOM 1020 C C . LYS A 1 145 ? 7.054 -3.500 -7.323 1.00 18.42 171 LYS A C 1
ATOM 1021 O O . LYS A 1 145 ? 7.874 -3.425 -8.241 1.00 15.73 171 LYS A O 1
ATOM 1027 N N . TRP A 1 146 ? 7.382 -3.862 -6.087 1.00 15.02 172 TRP A N 1
ATOM 1028 C CA . TRP A 1 146 ? 8.764 -4.172 -5.725 1.00 15.67 172 TRP A CA 1
ATOM 1029 C C . TRP A 1 146 ? 9.158 -5.639 -5.871 1.00 15.38 172 TRP A C 1
ATOM 1030 O O . TRP A 1 146 ? 10.197 -6.065 -5.361 1.00 13.15 172 TRP A O 1
ATOM 1041 N N . LYS A 1 147 ? 8.331 -6.403 -6.579 1.00 14.60 173 LYS A N 1
ATOM 1042 C CA . LYS A 1 147 ? 8.592 -7.824 -6.802 1.00 17.51 173 LYS A CA 1
ATOM 1043 C C . LYS A 1 147 ? 9.965 -8.081 -7.427 1.00 16.80 173 LYS A C 1
ATOM 1044 O O . LYS A 1 147 ? 10.303 -7.526 -8.475 1.00 16.78 173 LYS A O 1
ATOM 1050 N N . GLY A 1 148 ? 10.755 -8.928 -6.773 1.00 17.50 174 GLY A N 1
ATOM 1051 C CA . GLY A 1 148 ? 12.079 -9.259 -7.277 1.00 16.16 174 GLY A CA 1
ATOM 1052 C C . GLY A 1 148 ? 13.062 -8.102 -7.294 1.00 15.79 174 GLY A C 1
ATOM 1053 O O . GLY A 1 148 ? 14.095 -8.169 -7.964 1.00 14.84 174 GLY A O 1
ATOM 1054 N N . ARG A 1 149 ? 12.761 -7.047 -6.545 1.00 14.11 175 ARG A N 1
ATOM 1055 C CA . ARG A 1 149 ? 13.629 -5.873 -6.516 1.00 15.05 175 ARG A CA 1
ATOM 1056 C C . ARG A 1 149 ? 14.133 -5.512 -5.122 1.00 16.10 175 ARG A C 1
ATOM 1057 O O . ARG A 1 149 ? 14.851 -4.523 -4.957 1.00 15.55 175 ARG A O 1
ATOM 1065 N N . VAL A 1 150 ? 13.758 -6.309 -4.125 1.00 16.13 176 VAL A N 1
ATOM 1066 C CA . VAL A 1 150 ? 14.163 -6.054 -2.747 1.00 16.07 176 VAL A CA 1
ATOM 1067 C C . VAL A 1 150 ? 15.146 -7.079 -2.178 1.00 15.69 176 VAL A C 1
ATOM 1068 O O . VAL A 1 150 ? 15.074 -8.264 -2.490 1.00 14.49 176 VAL A O 1
ATOM 1072 N N . ILE A 1 151 ? 16.070 -6.608 -1.346 1.00 15.77 177 ILE A N 1
ATOM 1073 C CA . ILE A 1 151 ? 17.017 -7.492 -0.667 1.00 15.10 177 ILE A CA 1
ATOM 1074 C C . ILE A 1 151 ? 17.216 -6.931 0.727 1.00 15.04 177 ILE A C 1
ATOM 1075 O O . ILE A 1 151 ? 17.076 -5.725 0.945 1.00 15.99 177 ILE A O 1
ATOM 1080 N N . ILE A 1 152 ? 17.543 -7.807 1.668 1.00 14.08 178 ILE A N 1
ATOM 1081 C CA . ILE A 1 152 ? 17.767 -7.394 3.046 1.00 13.26 178 ILE A CA 1
ATOM 1082 C C . ILE A 1 152 ? 18.514 -8.524 3.752 1.00 13.37 178 ILE A C 1
ATOM 1083 O O . ILE A 1 152 ? 18.439 -9.674 3.323 1.00 12.96 178 ILE A O 1
ATOM 1088 N N . ARG A 1 153 ? 19.246 -8.202 4.815 1.00 11.98 179 ARG A N 1
ATOM 1089 C CA . ARG A 1 153 ? 19.987 -9.222 5.549 1.00 12.59 179 ARG A CA 1
ATOM 1090 C C . ARG A 1 153 ? 19.028 -10.153 6.299 1.00 12.70 179 ARG A C 1
ATOM 1091 O O . ARG A 1 153 ? 17.828 -9.885 6.378 1.00 14.37 179 ARG A O 1
ATOM 1099 N N . SER A 1 154 ? 19.568 -11.235 6.855 1.00 13.88 180 SER A N 1
ATOM 1100 C CA . SER A 1 154 ? 18.787 -12.243 7.575 1.00 14.13 180 SER A CA 1
ATOM 1101 C C . SER A 1 154 ? 17.910 -11.751 8.723 1.00 14.61 180 SER A C 1
ATOM 1102 O O . SER A 1 154 ? 18.203 -10.747 9.382 1.00 14.99 180 SER A O 1
ATOM 1105 N N . SER A 1 155 ? 16.828 -12.484 8.957 1.00 14.26 181 SER A N 1
ATOM 1106 C CA . SER A 1 155 ? 15.899 -12.178 10.034 1.00 16.24 181 SER A CA 1
ATOM 1107 C C . SER A 1 155 ? 16.547 -12.435 11.397 1.00 14.97 181 SER A C 1
ATOM 1108 O O . SER A 1 155 ? 15.999 -12.063 12.430 1.00 16.03 181 SER A O 1
ATOM 1111 N N . SER A 1 156 ? 17.708 -13.082 11.400 1.00 17.07 182 SER A N 1
ATOM 1112 C CA . SER A 1 156 ? 18.400 -13.360 12.654 1.00 17.07 182 SER A CA 1
ATOM 1113 C C . SER A 1 156 ? 19.009 -12.078 13.229 1.00 17.16 182 SER A C 1
ATOM 1114 O O . SER A 1 156 ? 19.264 -11.990 14.429 1.00 16.91 182 SER A O 1
ATOM 1117 N N . ASN A 1 157 ? 19.227 -11.083 12.369 1.00 15.43 183 ASN A N 1
ATOM 1118 C CA . ASN A 1 157 ? 19.813 -9.810 12.789 1.00 14.43 183 ASN A CA 1
ATOM 1119 C C . ASN A 1 157 ? 18.862 -8.972 13.644 1.00 14.87 183 ASN A C 1
ATOM 1120 O O . ASN A 1 157 ? 17.689 -8.807 13.314 1.00 12.49 183 ASN A O 1
ATOM 1125 N N . GLU A 1 158 ? 19.382 -8.437 14.745 1.00 14.16 184 GLU A N 1
ATOM 1126 C CA . GLU A 1 158 ? 18.575 -7.642 15.666 1.00 16.28 184 GLU A CA 1
ATOM 1127 C C . GLU A 1 158 ? 18.039 -6.333 15.108 1.00 14.19 184 GLU A C 1
ATOM 1128 O O . GLU A 1 158 ? 16.987 -5.871 15.545 1.00 13.79 184 GLU A O 1
ATOM 1134 N N . TYR A 1 159 ? 18.753 -5.725 14.163 1.00 12.62 185 TYR A N 1
ATOM 1135 C CA . TYR A 1 159 ? 18.287 -4.474 13.568 1.00 10.92 185 TYR A CA 1
ATOM 1136 C C . TYR A 1 159 ? 16.944 -4.766 12.893 1.00 10.74 185 TYR A C 1
ATOM 1137 O O . TYR A 1 159 ? 15.998 -3.993 13.005 1.00 12.54 185 TYR A O 1
ATOM 1146 N N . ASN A 1 160 ? 16.875 -5.891 12.188 1.00 10.13 186 ASN A N 1
ATOM 1147 C CA . ASN A 1 160 ? 15.655 -6.293 11.500 1.00 12.84 186 ASN A CA 1
ATOM 1148 C C . ASN A 1 160 ? 14.557 -6.702 12.476 1.00 12.82 186 ASN A C 1
ATOM 1149 O O . ASN A 1 160 ? 13.390 -6.368 12.281 1.00 12.59 186 ASN A O 1
ATOM 1154 N N . GLN A 1 161 ? 14.924 -7.431 13.525 1.00 13.66 187 GLN A N 1
ATOM 1155 C CA . GLN A 1 161 ? 13.925 -7.877 14.489 1.00 14.06 187 GLN A CA 1
ATOM 1156 C C . GLN A 1 161 ? 13.291 -6.697 15.208 1.00 13.96 187 GLN A C 1
ATOM 1157 O O . GLN A 1 161 ? 12.091 -6.706 15.492 1.00 15.27 187 GLN A O 1
ATOM 1163 N N . SER A 1 162 ? 14.090 -5.675 15.496 1.00 12.59 188 SER A N 1
ATOM 1164 C CA . SER A 1 162 ? 13.569 -4.492 16.166 1.00 10.94 188 SER A CA 1
ATOM 1165 C C . SER A 1 162 ? 12.670 -3.694 15.229 1.00 10.82 188 SER A C 1
ATOM 1166 O O . SER A 1 162 ? 11.666 -3.123 15.657 1.00 12.43 188 SER A O 1
ATOM 1169 N N . LEU A 1 163 ? 13.018 -3.661 13.949 1.00 11.45 189 LEU A N 1
ATOM 1170 C CA . LEU A 1 163 ? 12.194 -2.946 12.973 1.00 12.05 189 LEU A CA 1
ATOM 1171 C C . LEU A 1 163 ? 10.828 -3.630 12.858 1.00 12.66 189 LEU A C 1
ATOM 1172 O O . LEU A 1 163 ? 9.788 -2.967 12.862 1.00 13.59 189 LEU A O 1
ATOM 1177 N N . VAL A 1 164 ? 10.837 -4.958 12.748 1.00 11.83 190 VAL A N 1
ATOM 1178 C CA . VAL A 1 164 ? 9.600 -5.730 12.643 1.00 11.26 190 VAL A CA 1
ATOM 1179 C C . VAL A 1 164 ? 8.791 -5.545 13.926 1.00 13.79 190 VAL A C 1
ATOM 1180 O O . VAL A 1 164 ? 7.556 -5.506 13.904 1.00 12.27 190 VAL A O 1
ATOM 1184 N N . ALA A 1 165 ? 9.492 -5.410 15.048 1.00 13.97 191 ALA A N 1
ATOM 1185 C CA . ALA A 1 165 ? 8.820 -5.198 16.320 1.00 13.03 191 ALA A CA 1
ATOM 1186 C C . ALA A 1 165 ? 8.109 -3.840 16.301 1.00 14.28 191 ALA A C 1
ATOM 1187 O O . ALA A 1 165 ? 6.993 -3.718 16.800 1.00 14.91 191 ALA A O 1
ATOM 1189 N N . SER A 1 166 ? 8.738 -2.822 15.717 1.00 13.73 192 SER A N 1
ATOM 1190 C CA . SER A 1 166 ? 8.098 -1.510 15.664 1.00 14.49 192 SER A CA 1
ATOM 1191 C C . SER A 1 166 ? 6.847 -1.567 14.789 1.00 14.52 192 SER A C 1
ATOM 1192 O O . SER A 1 166 ? 5.880 -0.849 15.040 1.00 14.97 192 SER A O 1
ATOM 1195 N N . LEU A 1 167 ? 6.857 -2.420 13.766 1.00 14.55 193 LEU A N 1
ATOM 1196 C CA . LEU A 1 167 ? 5.691 -2.550 12.896 1.00 16.13 193 LEU A CA 1
ATOM 1197 C C . LEU A 1 167 ? 4.560 -3.244 13.644 1.00 16.11 193 LEU A C 1
ATOM 1198 O O . LEU A 1 167 ? 3.389 -2.931 13.438 1.00 16.06 193 LEU A O 1
ATOM 1203 N N . VAL A 1 168 ? 4.916 -4.187 14.513 1.00 15.25 194 VAL A N 1
ATOM 1204 C CA . VAL A 1 168 ? 3.927 -4.901 15.311 1.00 16.52 194 VAL A CA 1
ATOM 1205 C C . VAL A 1 168 ? 3.263 -3.894 16.242 1.00 15.66 194 VAL A C 1
ATOM 1206 O O . VAL A 1 168 ? 2.045 -3.857 16.374 1.00 15.48 194 VAL A O 1
ATOM 1210 N N . VAL A 1 169 ? 4.082 -3.068 16.880 1.00 15.08 195 VAL A N 1
ATOM 1211 C CA . VAL A 1 169 ? 3.585 -2.050 17.799 1.00 15.87 195 VAL A CA 1
ATOM 1212 C C . VAL A 1 169 ? 2.660 -1.039 17.127 1.00 14.84 195 VAL A C 1
ATOM 1213 O O . VAL A 1 169 ? 1.619 -0.678 17.667 1.00 15.30 195 VAL A O 1
ATOM 1217 N N . ALA A 1 170 ? 3.051 -0.574 15.950 1.00 16.23 196 ALA A N 1
ATOM 1218 C CA . ALA A 1 170 ? 2.269 0.429 15.237 1.00 17.58 196 ALA A CA 1
ATOM 1219 C C . ALA A 1 170 ? 1.091 -0.104 14.425 1.00 19.01 196 ALA A C 1
ATOM 1220 O O . ALA A 1 170 ? 0.022 0.510 14.393 1.00 18.70 196 ALA A O 1
ATOM 1222 N N . ASP A 1 171 ? 1.288 -1.246 13.777 1.00 19.45 197 ASP A N 1
ATOM 1223 C CA . ASP A 1 171 ? 0.262 -1.824 12.914 1.00 20.72 197 ASP A CA 1
ATOM 1224 C C . ASP A 1 171 ? -0.465 -3.050 13.462 1.00 21.57 197 ASP A C 1
ATOM 1225 O O . ASP A 1 171 ? -1.562 -3.373 12.998 1.00 21.39 197 ASP A O 1
ATOM 1230 N N . GLY A 1 172 ? 0.143 -3.741 14.422 1.00 20.21 198 GLY A N 1
ATOM 1231 C CA . GLY A 1 172 ? -0.481 -4.931 14.981 1.00 21.48 198 GLY A CA 1
ATOM 1232 C C . GLY A 1 172 ? 0.109 -6.209 14.403 1.00 21.00 198 GLY A C 1
ATOM 1233 O O . GLY A 1 172 ? 0.678 -6.198 13.312 1.00 20.16 198 GLY A O 1
ATOM 1234 N N . GLU A 1 173 ? -0.032 -7.314 15.129 1.00 20.17 199 GLU A N 1
ATOM 1235 C CA . GLU A 1 173 ? 0.507 -8.599 14.694 1.00 21.34 199 GLU A CA 1
ATOM 1236 C C . GLU A 1 173 ? -0.068 -9.144 13.393 1.00 21.64 199 GLU A C 1
ATOM 1237 O O . GLU A 1 173 ? 0.677 -9.569 12.508 1.00 20.47 199 GLU A O 1
ATOM 1243 N N . GLU A 1 174 ? -1.393 -9.140 13.285 1.00 22.33 200 GLU A N 1
ATOM 1244 C CA . GLU A 1 174 ? -2.071 -9.635 12.090 1.00 23.64 200 GLU A CA 1
ATOM 1245 C C . GLU A 1 174 ? -1.570 -8.946 10.823 1.00 21.53 200 GLU A C 1
ATOM 1246 O O . GLU A 1 174 ? -1.169 -9.603 9.862 1.00 20.74 200 GLU A O 1
ATOM 1252 N N . SER A 1 175 ? -1.602 -7.617 10.825 1.00 20.61 201 SER A N 1
ATOM 1253 C CA . SER A 1 175 ? -1.171 -6.838 9.667 1.00 19.17 201 SER A CA 1
ATOM 1254 C C . SER A 1 175 ? 0.308 -6.984 9.339 1.00 17.80 201 SER A C 1
ATOM 1255 O O . SER A 1 175 ? 0.686 -7.010 8.170 1.00 17.81 201 SER A O 1
ATOM 1258 N N . THR A 1 176 ? 1.145 -7.076 10.369 1.00 15.66 202 THR A N 1
ATOM 1259 C CA . THR A 1 176 ? 2.580 -7.211 10.161 1.00 14.51 202 THR A CA 1
ATOM 1260 C C . THR A 1 176 ? 2.911 -8.565 9.543 1.00 13.60 202 THR A C 1
ATOM 1261 O O . THR A 1 176 ? 3.813 -8.671 8.711 1.00 13.57 202 THR A O 1
ATOM 1265 N N . LEU A 1 177 ? 2.180 -9.600 9.940 1.00 13.24 203 LEU A N 1
ATOM 1266 C CA . LEU A 1 177 ? 2.402 -10.924 9.364 1.00 14.04 203 LEU A CA 1
ATOM 1267 C C . LEU A 1 177 ? 2.109 -10.845 7.867 1.00 15.68 203 LEU A C 1
ATOM 1268 O O . LEU A 1 177 ? 2.861 -11.373 7.041 1.00 14.54 203 LEU A O 1
ATOM 1273 N N . ALA A 1 178 ? 1.011 -10.176 7.519 1.00 16.22 204 ALA A N 1
ATOM 1274 C CA . ALA A 1 178 ? 0.628 -10.027 6.118 1.00 15.53 204 ALA A CA 1
ATOM 1275 C C . ALA A 1 178 ? 1.703 -9.240 5.375 1.00 14.40 204 ALA A C 1
ATOM 1276 O O . ALA A 1 178 ? 2.074 -9.579 4.253 1.00 13.44 204 ALA A O 1
ATOM 1278 N N . TRP A 1 179 ? 2.195 -8.179 6.005 1.00 14.49 205 TRP A N 1
ATOM 1279 C CA . TRP A 1 179 ? 3.240 -7.362 5.404 1.00 13.78 205 TRP A CA 1
ATOM 1280 C C . TRP A 1 179 ? 4.504 -8.192 5.160 1.00 12.67 205 TRP A C 1
ATOM 1281 O O . TRP A 1 179 ? 5.061 -8.185 4.064 1.00 11.98 205 TRP A O 1
ATOM 1292 N N . ALA A 1 180 ? 4.952 -8.908 6.188 1.00 14.54 206 ALA A N 1
ATOM 1293 C CA . ALA A 1 180 ? 6.161 -9.721 6.080 1.00 14.50 206 ALA A CA 1
ATOM 1294 C C . ALA A 1 180 ? 6.100 -10.713 4.924 1.00 14.25 206 ALA A C 1
ATOM 1295 O O . ALA A 1 180 ? 7.067 -10.871 4.187 1.00 12.36 206 ALA A O 1
ATOM 1297 N N . LYS A 1 181 ? 4.967 -11.387 4.764 1.00 15.72 207 LYS A N 1
ATOM 1298 C CA . LYS A 1 181 ? 4.838 -12.348 3.680 1.00 16.96 207 LYS A CA 1
ATOM 1299 C C . LYS A 1 181 ? 5.016 -11.642 2.339 1.00 15.79 207 LYS A C 1
ATOM 1300 O O . LYS A 1 181 ? 5.703 -12.148 1.457 1.00 17.32 207 LYS A O 1
ATOM 1306 N N . GLY A 1 182 ? 4.405 -10.469 2.196 1.00 15.89 208 GLY A N 1
ATOM 1307 C CA . GLY A 1 182 ? 4.522 -9.714 0.957 1.00 14.34 208 GLY A CA 1
ATOM 1308 C C . GLY A 1 182 ? 5.936 -9.206 0.731 1.00 15.01 208 GLY A C 1
ATOM 1309 O O . GLY A 1 182 ? 6.451 -9.229 -0.387 1.00 14.07 208 GLY A O 1
ATOM 1310 N N . PHE A 1 183 ? 6.565 -8.745 1.808 1.00 15.38 209 PHE A N 1
ATOM 1311 C CA . PHE A 1 183 ? 7.932 -8.236 1.763 1.00 15.25 209 PHE A CA 1
ATOM 1312 C C . PHE A 1 183 ? 8.849 -9.373 1.306 1.00 14.17 209 PHE A C 1
ATOM 1313 O O . PHE A 1 183 ? 9.634 -9.215 0.372 1.00 13.77 209 PHE A O 1
ATOM 1321 N N . VAL A 1 184 ? 8.734 -10.530 1.952 1.00 14.38 210 VAL A N 1
ATOM 1322 C CA . VAL A 1 184 ? 9.566 -11.678 1.588 1.00 13.49 210 VAL A CA 1
ATOM 1323 C C . VAL A 1 184 ? 9.331 -12.117 0.142 1.00 13.92 210 VAL A C 1
ATOM 1324 O O . VAL A 1 184 ? 10.280 -12.476 -0.568 1.00 12.42 210 VAL A O 1
ATOM 1328 N N . SER A 1 185 ? 8.076 -12.077 -0.306 1.00 13.72 211 SER A N 1
ATOM 1329 C CA . SER A 1 185 ? 7.772 -12.480 -1.680 1.00 15.29 211 SER A CA 1
ATOM 1330 C C . SER A 1 185 ? 8.467 -11.563 -2.684 1.00 14.86 211 SER A C 1
ATOM 1331 O O . SER A 1 185 ? 8.657 -11.937 -3.845 1.00 14.97 211 SER A O 1
ATOM 1334 N N . ASN A 1 186 ? 8.860 -10.372 -2.233 1.00 12.77 212 ASN A N 1
ATOM 1335 C CA . ASN A 1 186 ? 9.539 -9.412 -3.104 1.00 14.22 212 ASN A CA 1
ATOM 1336 C C . ASN A 1 186 ? 11.068 -9.546 -3.161 1.00 15.14 212 ASN A C 1
ATOM 1337 O O . ASN A 1 186 ? 11.724 -8.839 -3.931 1.00 17.29 212 ASN A O 1
ATOM 1342 N N . PHE A 1 187 ? 11.634 -10.448 -2.360 1.00 15.17 213 PHE A N 1
ATOM 1343 C CA . PHE A 1 187 ? 13.087 -10.645 -2.322 1.00 14.98 213 PHE A CA 1
ATOM 1344 C C . PHE A 1 187 ? 13.703 -11.076 -3.650 1.00 15.10 213 PHE A C 1
ATOM 1345 O O . PHE A 1 187 ? 13.231 -12.016 -4.286 1.00 12.56 213 PHE A O 1
ATOM 1353 N N . ALA A 1 188 ? 14.773 -10.395 -4.054 1.00 14.91 214 ALA A N 1
ATOM 1354 C CA . ALA A 1 188 ? 15.471 -10.722 -5.293 1.00 15.94 214 ALA A CA 1
ATOM 1355 C C . ALA A 1 188 ? 16.393 -11.913 -5.047 1.00 17.74 214 ALA A C 1
ATOM 1356 O O . ALA A 1 188 ? 16.726 -12.659 -5.967 1.00 18.43 214 ALA A O 1
ATOM 1358 N N . ARG A 1 189 ? 16.803 -12.081 -3.795 1.00 18.40 215 ARG A N 1
ATOM 1359 C CA . ARG A 1 189 ? 17.679 -13.178 -3.416 1.00 18.33 215 ARG A CA 1
ATOM 1360 C C . ARG A 1 189 ? 17.443 -13.494 -1.944 1.00 19.62 215 ARG A C 1
ATOM 1361 O O . ARG A 1 189 ? 16.816 -12.708 -1.223 1.00 17.81 215 ARG A O 1
ATOM 1369 N N . GLU A 1 190 ? 17.931 -14.642 -1.489 1.00 18.27 216 GLU A N 1
ATOM 1370 C CA . GLU A 1 190 ? 17.760 -14.980 -0.085 1.00 21.24 216 GLU A CA 1
ATOM 1371 C C . GLU A 1 190 ? 18.705 -14.101 0.727 1.00 18.75 216 GLU A C 1
ATOM 1372 O O . GLU A 1 190 ? 19.803 -13.780 0.275 1.00 17.31 216 GLU A O 1
ATOM 1378 N N . PRO A 1 191 ? 18.279 -13.684 1.929 1.00 17.67 217 PRO A N 1
ATOM 1379 C CA . PRO A 1 191 ? 19.109 -12.836 2.790 1.00 17.47 217 PRO A CA 1
ATOM 1380 C C . PRO A 1 191 ? 20.538 -13.361 2.916 1.00 19.30 217 PRO A C 1
ATOM 1381 O O . PRO A 1 191 ? 20.754 -14.494 3.340 1.00 18.76 217 PRO A O 1
ATOM 1385 N N . GLN A 1 192 ? 21.505 -12.528 2.544 1.00 18.39 218 GLN A N 1
ATOM 1386 C CA . GLN A 1 192 ? 22.916 -12.894 2.604 1.00 20.24 218 GLN A CA 1
ATOM 1387 C C . GLN A 1 192 ? 23.765 -11.648 2.843 1.00 19.22 218 GLN A C 1
ATOM 1388 O O . GLN A 1 192 ? 23.530 -10.610 2.223 1.00 19.52 218 GLN A O 1
ATOM 1394 N N . GLY A 1 193 ? 24.737 -11.753 3.746 1.00 17.63 219 GLY A N 1
ATOM 1395 C CA . GLY A 1 193 ? 25.608 -10.625 4.047 1.00 16.71 219 GLY A CA 1
ATOM 1396 C C . GLY A 1 193 ? 25.036 -9.647 5.063 1.00 15.47 219 GLY A C 1
ATOM 1397 O O . GLY A 1 193 ? 23.917 -9.821 5.537 1.00 14.74 219 GLY A O 1
ATOM 1398 N N . ASN A 1 194 ? 25.806 -8.616 5.406 1.00 15.06 220 ASN A N 1
ATOM 1399 C CA . ASN A 1 194 ? 25.357 -7.614 6.368 1.00 14.84 220 ASN A CA 1
ATOM 1400 C C . ASN A 1 194 ? 24.745 -6.405 5.655 1.00 15.36 220 ASN A C 1
ATOM 1401 O O . ASN A 1 194 ? 24.491 -6.463 4.453 1.00 13.64 220 ASN A O 1
ATOM 1406 N N . ASP A 1 195 ? 24.495 -5.322 6.390 1.00 13.29 221 ASP A N 1
ATOM 1407 C CA . ASP A 1 195 ? 23.907 -4.123 5.794 1.00 13.86 221 ASP A CA 1
ATOM 1408 C C . ASP A 1 195 ? 24.737 -3.559 4.641 1.00 14.46 221 ASP A C 1
ATOM 1409 O O . ASP A 1 195 ? 24.188 -3.160 3.612 1.00 12.61 221 ASP A O 1
ATOM 1414 N N . THR A 1 196 ? 26.056 -3.516 4.813 1.00 13.98 222 THR A N 1
ATOM 1415 C CA . THR A 1 196 ? 26.934 -2.979 3.774 1.00 13.31 222 THR A CA 1
ATOM 1416 C C . THR A 1 196 ? 26.899 -3.835 2.510 1.00 13.73 222 THR A C 1
ATOM 1417 O O . THR A 1 196 ? 26.972 -3.312 1.396 1.00 11.71 222 THR A O 1
ATOM 1421 N N . ALA A 1 197 ? 26.781 -5.150 2.681 1.00 12.82 223 ALA A N 1
ATOM 1422 C CA . ALA A 1 197 ? 26.720 -6.044 1.533 1.00 13.20 223 ALA A CA 1
ATOM 1423 C C . ALA A 1 197 ? 25.443 -5.732 0.749 1.00 14.02 223 ALA A C 1
ATOM 1424 O O . ALA A 1 197 ? 25.429 -5.810 -0.481 1.00 13.00 223 ALA A O 1
ATOM 1426 N N . GLN A 1 198 ? 24.376 -5.366 1.460 1.00 14.45 224 GLN A N 1
ATOM 1427 C CA . GLN A 1 198 ? 23.106 -5.043 0.806 1.00 15.02 224 GLN A CA 1
ATOM 1428 C C . GLN A 1 198 ? 23.253 -3.775 -0.044 1.00 14.21 224 GLN A C 1
ATOM 1429 O O . GLN A 1 198 ? 22.778 -3.719 -1.177 1.00 14.86 224 GLN A O 1
ATOM 1435 N N . ILE A 1 199 ? 23.903 -2.758 0.517 1.00 13.89 225 ILE A N 1
ATOM 1436 C CA . ILE A 1 199 ? 24.112 -1.494 -0.178 1.00 13.36 225 ILE A CA 1
ATOM 1437 C C . ILE A 1 199 ? 24.917 -1.725 -1.448 1.00 14.27 225 ILE A C 1
ATOM 1438 O O . ILE A 1 199 ? 24.594 -1.190 -2.508 1.00 14.09 225 ILE A O 1
ATOM 1443 N N . GLU A 1 200 ? 25.965 -2.535 -1.342 1.00 15.41 226 GLU A N 1
ATOM 1444 C CA . GLU A 1 200 ? 26.797 -2.847 -2.495 1.00 16.78 226 GLU A CA 1
ATOM 1445 C C . GLU A 1 200 ? 25.989 -3.568 -3.577 1.00 17.38 226 GLU A C 1
ATOM 1446 O O . GLU A 1 200 ? 26.102 -3.254 -4.760 1.00 16.25 226 GLU A O 1
ATOM 1452 N N . ALA A 1 201 ? 25.171 -4.531 -3.169 1.00 18.11 227 ALA A N 1
ATOM 1453 C CA . ALA A 1 201 ? 24.351 -5.288 -4.112 1.00 17.99 227 ALA A CA 1
ATOM 1454 C C . ALA A 1 201 ? 23.350 -4.390 -4.845 1.00 17.73 227 ALA A C 1
ATOM 1455 O O . ALA A 1 201 ? 23.100 -4.577 -6.035 1.00 19.36 227 ALA A O 1
ATOM 1457 N N . VAL A 1 202 ? 22.766 -3.432 -4.130 1.00 16.36 228 VAL A N 1
ATOM 1458 C CA . VAL A 1 202 ? 21.815 -2.500 -4.729 1.00 14.62 228 VAL A CA 1
ATOM 1459 C C . VAL A 1 202 ? 22.574 -1.614 -5.710 1.00 15.70 228 VAL A C 1
ATOM 1460 O O . VAL A 1 202 ? 22.088 -1.306 -6.800 1.00 15.52 228 VAL A O 1
ATOM 1464 N N . SER A 1 203 ? 23.773 -1.206 -5.308 1.00 16.32 229 SER A N 1
ATOM 1465 C CA . SER A 1 203 ? 24.619 -0.369 -6.147 1.00 16.93 229 SER A CA 1
ATOM 1466 C C . SER A 1 203 ? 24.989 -1.081 -7.447 1.00 18.52 229 SER A C 1
ATOM 1467 O O . SER A 1 203 ? 25.052 -0.452 -8.508 1.00 17.29 229 SER A O 1
ATOM 1470 N N . SER A 1 204 ? 25.236 -2.390 -7.353 1.00 18.12 230 SER A N 1
ATOM 1471 C CA . SER A 1 204 ? 25.621 -3.206 -8.506 1.00 20.37 230 SER A CA 1
ATOM 1472 C C . SER A 1 204 ? 24.448 -3.679 -9.369 1.00 20.49 230 SER A C 1
ATOM 1473 O O . SER A 1 204 ? 24.638 -4.450 -10.310 1.00 20.78 230 SER A O 1
ATOM 1476 N N . GLY A 1 205 ? 23.238 -3.239 -9.039 1.00 20.33 231 GLY A N 1
ATOM 1477 C CA . GLY A 1 205 ? 22.083 -3.617 -9.837 1.00 21.89 231 GLY A CA 1
ATOM 1478 C C . GLY A 1 205 ? 21.474 -4.974 -9.549 1.00 22.90 231 GLY A C 1
ATOM 1479 O O . GLY A 1 205 ? 20.592 -5.429 -10.278 1.00 23.09 231 GLY A O 1
ATOM 1480 N N . GLU A 1 206 ? 21.937 -5.630 -8.493 1.00 21.86 232 GLU A N 1
ATOM 1481 C CA . GLU A 1 206 ? 21.402 -6.934 -8.124 1.00 22.25 232 GLU A CA 1
ATOM 1482 C C . GLU A 1 206 ? 20.006 -6.772 -7.515 1.00 20.61 232 GLU A C 1
ATOM 1483 O O . GLU A 1 206 ? 19.225 -7.725 -7.436 1.00 18.40 232 GLU A O 1
ATOM 1489 N N . ALA A 1 207 ? 19.704 -5.549 -7.092 1.00 17.15 233 ALA A N 1
ATOM 1490 C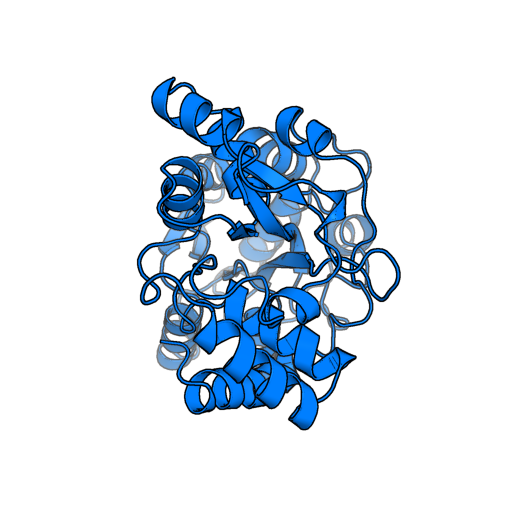 CA . ALA A 1 207 ? 18.415 -5.212 -6.501 1.00 17.06 233 ALA A CA 1
ATOM 1491 C C . ALA A 1 207 ? 18.269 -3.701 -6.588 1.00 16.04 233 ALA A C 1
ATOM 1492 O O . ALA A 1 207 ? 19.250 -3.000 -6.815 1.00 15.63 233 ALA A O 1
ATOM 1494 N N . ASP A 1 208 ? 17.054 -3.200 -6.392 1.00 15.33 234 ASP A N 1
ATOM 1495 C CA . ASP A 1 208 ? 16.809 -1.767 -6.479 1.00 15.56 234 ASP A CA 1
ATOM 1496 C C . ASP A 1 208 ? 16.721 -1.059 -5.134 1.00 15.28 234 ASP A C 1
ATOM 1497 O O . ASP A 1 208 ? 16.875 0.159 -5.062 1.00 15.03 234 ASP A O 1
ATOM 1502 N N . LEU A 1 209 ? 16.469 -1.805 -4.068 1.00 15.32 235 LEU A N 1
ATOM 1503 C CA . LEU A 1 209 ? 16.385 -1.174 -2.761 1.00 16.67 235 LEU A CA 1
ATOM 1504 C C . LEU A 1 209 ? 16.604 -2.153 -1.621 1.00 15.58 235 LEU A C 1
ATOM 1505 O O . LEU A 1 209 ? 16.470 -3.366 -1.784 1.00 14.40 235 LEU A O 1
ATOM 1510 N N . THR A 1 210 ? 16.962 -1.611 -0.465 1.00 15.17 236 THR A N 1
ATOM 1511 C CA . THR A 1 210 ? 17.185 -2.424 0.716 1.00 14.92 236 THR A CA 1
ATOM 1512 C C . THR A 1 210 ? 16.925 -1.556 1.936 1.00 15.17 236 THR A C 1
ATOM 1513 O O . THR A 1 210 ? 16.571 -0.379 1.806 1.00 12.49 236 THR A O 1
ATOM 1517 N N . LEU A 1 211 ? 17.080 -2.148 3.116 1.00 13.93 237 LEU A N 1
ATOM 1518 C CA . LEU A 1 211 ? 16.917 -1.431 4.373 1.00 13.15 237 LEU A CA 1
ATOM 1519 C C . LEU A 1 211 ? 18.245 -1.585 5.108 1.00 12.38 237 LEU A C 1
ATOM 1520 O O . LEU A 1 211 ? 18.751 -2.702 5.247 1.00 13.10 237 LEU A O 1
ATOM 1525 N N . ALA A 1 212 ? 18.814 -0.472 5.559 1.00 10.87 238 ALA A N 1
ATOM 1526 C CA . ALA A 1 212 ? 20.089 -0.507 6.277 1.00 12.08 238 ALA A CA 1
ATOM 1527 C C . ALA A 1 212 ? 20.213 0.689 7.210 1.00 11.91 238 ALA A C 1
ATOM 1528 O O . ALA A 1 212 ? 19.487 1.673 7.062 1.00 12.49 238 ALA A O 1
ATOM 1530 N N . ASN A 1 213 ? 21.134 0.608 8.167 1.00 11.29 239 ASN A N 1
ATOM 1531 C CA . ASN A 1 213 ? 21.331 1.709 9.095 1.00 11.56 239 ASN A CA 1
ATOM 1532 C C . ASN A 1 213 ? 22.124 2.823 8.425 1.00 10.44 239 ASN A C 1
ATOM 1533 O O . ASN A 1 213 ? 23.070 2.577 7.677 1.00 12.67 239 ASN A O 1
ATOM 1538 N N . THR A 1 214 ? 21.711 4.054 8.696 1.00 11.76 240 THR A N 1
ATOM 1539 C CA . THR A 1 214 ? 22.329 5.241 8.122 1.00 11.67 240 THR A CA 1
ATOM 1540 C C . THR A 1 214 ? 23.849 5.335 8.207 1.00 12.35 240 THR A C 1
ATOM 1541 O O . THR A 1 214 ? 24.504 5.706 7.231 1.00 13.03 240 THR A O 1
ATOM 1545 N N . TYR A 1 215 ? 24.414 5.007 9.362 1.00 11.38 241 TYR A N 1
ATOM 1546 C CA . TYR A 1 215 ? 25.857 5.102 9.522 1.00 13.08 241 TYR A CA 1
ATOM 1547 C C . TYR A 1 215 ? 26.655 4.210 8.566 1.00 13.61 241 TYR A C 1
ATOM 1548 O O . TYR A 1 215 ? 27.840 4.453 8.347 1.00 15.57 241 TYR A O 1
ATOM 1557 N N . TYR A 1 216 ? 26.019 3.195 7.979 1.00 14.14 242 TYR A N 1
ATOM 1558 C CA . TYR A 1 216 ? 26.727 2.336 7.026 1.00 13.67 242 TYR A CA 1
ATOM 1559 C C . TYR A 1 216 ? 26.953 3.103 5.725 1.00 13.67 242 TYR A C 1
ATOM 1560 O O . TYR A 1 216 ? 27.974 2.929 5.059 1.00 14.40 242 TYR A O 1
ATOM 1569 N N . MET A 1 217 ? 25.993 3.947 5.362 1.00 14.24 243 MET A N 1
ATOM 1570 C CA . MET A 1 217 ? 26.123 4.752 4.156 1.00 14.61 243 MET A CA 1
ATOM 1571 C C . MET A 1 217 ? 27.091 5.883 4.462 1.00 14.68 243 MET A C 1
ATOM 1572 O O . MET A 1 217 ? 27.859 6.311 3.596 1.00 14.53 243 MET A O 1
ATOM 1577 N N . GLY A 1 218 ? 27.036 6.377 5.696 1.00 13.67 244 GLY A N 1
ATOM 1578 C CA . GLY A 1 218 ? 27.940 7.442 6.098 1.00 14.09 244 GLY A CA 1
ATOM 1579 C C . GLY A 1 218 ? 29.377 6.969 5.953 1.00 13.97 244 GLY A C 1
ATOM 1580 O O . GLY A 1 218 ? 30.243 7.716 5.492 1.00 14.63 244 GLY A O 1
ATOM 1581 N N . ARG A 1 219 ? 29.623 5.717 6.331 1.00 14.54 245 ARG A N 1
ATOM 1582 C CA . ARG A 1 219 ? 30.961 5.129 6.246 1.00 14.98 245 ARG A CA 1
ATOM 1583 C C . ARG A 1 219 ? 31.473 5.047 4.814 1.00 14.72 245 ARG A C 1
ATOM 1584 O O . ARG A 1 219 ? 32.638 5.334 4.553 1.00 13.26 245 ARG A O 1
ATOM 1592 N N . LEU A 1 220 ? 30.600 4.653 3.889 1.00 15.48 246 LEU A N 1
ATOM 1593 C CA . LEU A 1 220 ? 30.978 4.523 2.486 1.00 16.39 246 LEU A CA 1
ATOM 1594 C C . LEU A 1 220 ? 31.295 5.879 1.863 1.00 17.63 246 LEU A C 1
ATOM 1595 O O . LEU A 1 220 ? 32.274 6.024 1.122 1.00 17.97 246 LEU A O 1
ATOM 1600 N N . LEU A 1 221 ? 30.469 6.872 2.174 1.00 16.63 247 LEU A N 1
ATOM 1601 C CA . LEU A 1 221 ? 30.659 8.223 1.660 1.00 16.22 247 LEU A CA 1
ATOM 1602 C C . LEU A 1 221 ? 31.940 8.864 2.201 1.00 16.95 247 LEU A C 1
ATOM 1603 O O . LEU A 1 221 ? 32.564 9.691 1.528 1.00 15.18 247 LEU A O 1
ATOM 1608 N N . GLU A 1 222 ? 32.327 8.471 3.411 1.00 17.85 248 GLU A N 1
ATOM 1609 C CA . GLU A 1 222 ? 33.511 9.017 4.073 1.00 19.72 248 GLU A CA 1
ATOM 1610 C C . GLU A 1 222 ? 34.768 8.154 3.975 1.00 21.66 248 GLU A C 1
ATOM 1611 O O . GLU A 1 222 ? 35.820 8.524 4.501 1.00 21.23 248 GLU A O 1
ATOM 1617 N N . SER A 1 223 ? 34.659 7.011 3.308 1.00 22.45 249 SER A N 1
ATOM 1618 C CA . SER A 1 223 ? 35.783 6.092 3.161 1.00 25.12 249 SER A CA 1
ATOM 1619 C C . SER A 1 223 ? 36.925 6.660 2.317 1.00 26.88 249 SER A C 1
ATOM 1620 O O . SER A 1 223 ? 36.700 7.420 1.374 1.00 26.52 249 SER A O 1
ATOM 1623 N N . GLU A 1 224 ? 38.154 6.295 2.668 1.00 28.55 250 GLU A N 1
ATOM 1624 C CA . GLU A 1 224 ? 39.319 6.757 1.920 1.00 29.21 250 GLU A CA 1
ATOM 1625 C C . GLU A 1 224 ? 39.518 5.839 0.716 1.00 28.94 250 GLU A C 1
ATOM 1626 O O . GLU A 1 224 ? 40.362 6.097 -0.148 1.00 28.34 250 GLU A O 1
ATOM 1632 N N . ASP A 1 225 ? 38.726 4.768 0.672 1.00 25.88 251 ASP A N 1
ATOM 1633 C CA . ASP A 1 225 ? 38.776 3.806 -0.420 1.00 25.23 251 ASP A CA 1
ATOM 1634 C C . ASP A 1 225 ? 37.839 4.311 -1.520 1.00 23.35 251 ASP A C 1
ATOM 1635 O O . ASP A 1 225 ? 36.627 4.395 -1.325 1.00 19.45 251 ASP A O 1
ATOM 1640 N N . PRO A 1 226 ? 38.391 4.657 -2.690 1.00 22.28 252 PRO A N 1
ATOM 1641 C CA . PRO A 1 226 ? 37.576 5.155 -3.800 1.00 21.23 252 PRO A CA 1
ATOM 1642 C C . PRO A 1 226 ? 36.470 4.181 -4.207 1.00 19.72 252 PRO A C 1
ATOM 1643 O O . PRO A 1 226 ? 35.403 4.600 -4.657 1.00 18.31 252 PRO A O 1
ATOM 1647 N N . ALA A 1 227 ? 36.737 2.885 -4.054 1.00 17.17 253 ALA A N 1
ATOM 1648 C CA . ALA A 1 227 ? 35.771 1.853 -4.413 1.00 17.50 253 ALA A CA 1
ATOM 1649 C C . ALA A 1 227 ? 34.502 1.980 -3.580 1.00 17.52 253 ALA A C 1
ATOM 1650 O O . ALA A 1 227 ? 33.390 1.885 -4.102 1.00 17.35 253 ALA A O 1
ATOM 1652 N N . GLN A 1 228 ? 34.673 2.195 -2.281 1.00 18.95 254 GLN A N 1
ATOM 1653 C CA . GLN A 1 228 ? 33.539 2.343 -1.378 1.00 20.36 254 GLN A CA 1
ATOM 1654 C C . GLN A 1 228 ? 32.740 3.600 -1.717 1.00 18.90 254 GLN A C 1
ATOM 1655 O O . GLN A 1 228 ? 31.511 3.569 -1.748 1.00 19.98 254 GLN A O 1
ATOM 1661 N N . LYS A 1 229 ? 33.435 4.707 -1.966 1.00 17.57 255 LYS A N 1
ATOM 1662 C CA . LYS A 1 229 ? 32.749 5.948 -2.308 1.00 17.12 255 LYS A CA 1
ATOM 1663 C C . LYS A 1 229 ? 31.987 5.804 -3.626 1.00 16.01 255 LYS A C 1
ATOM 1664 O O . LYS A 1 229 ? 30.934 6.406 -3.805 1.00 17.01 255 LYS A O 1
ATOM 1670 N N . ALA A 1 230 ? 32.517 5.002 -4.545 1.00 15.82 256 ALA A N 1
ATOM 1671 C CA . ALA A 1 230 ? 31.858 4.799 -5.836 1.00 16.24 256 ALA A CA 1
ATOM 1672 C C . ALA A 1 230 ? 30.529 4.069 -5.646 1.00 16.01 256 ALA A C 1
ATOM 1673 O O . ALA A 1 230 ? 29.548 4.349 -6.336 1.00 16.78 256 ALA A O 1
ATOM 1675 N N . ILE A 1 231 ? 30.506 3.132 -4.706 1.00 16.81 257 ILE A N 1
ATOM 1676 C CA . ILE A 1 231 ? 29.300 2.371 -4.401 1.00 17.78 257 ILE A CA 1
ATOM 1677 C C . ILE A 1 231 ? 28.237 3.318 -3.844 1.00 16.38 257 ILE A C 1
ATOM 1678 O O . ILE A 1 231 ? 27.074 3.283 -4.251 1.00 13.90 257 ILE A O 1
ATOM 1683 N N . ALA A 1 232 ? 28.657 4.173 -2.918 1.00 15.53 258 ALA A N 1
ATOM 1684 C CA . ALA A 1 232 ? 27.761 5.133 -2.282 1.00 16.25 258 ALA A CA 1
ATOM 1685 C C . ALA A 1 232 ? 27.085 6.057 -3.292 1.00 15.69 258 ALA A C 1
ATOM 1686 O O . ALA A 1 232 ? 25.908 6.381 -3.153 1.00 14.45 258 ALA A O 1
ATOM 1688 N N . GLU A 1 233 ? 27.835 6.471 -4.310 1.00 15.04 259 GLU A N 1
ATOM 1689 C CA . GLU A 1 233 ? 27.317 7.372 -5.337 1.00 15.39 259 GLU A CA 1
ATOM 1690 C C . GLU A 1 233 ? 26.093 6.826 -6.090 1.00 16.41 259 GLU A C 1
ATOM 1691 O O . GLU A 1 233 ? 25.265 7.602 -6.559 1.00 15.00 259 GLU A O 1
ATOM 1697 N N . ASN A 1 234 ? 25.981 5.503 -6.206 1.00 15.69 260 ASN A N 1
ATOM 1698 C CA . ASN A 1 234 ? 24.850 4.891 -6.913 1.00 16.13 260 ASN A CA 1
ATOM 1699 C C . ASN A 1 234 ? 23.606 4.706 -6.048 1.00 15.68 260 ASN A C 1
ATOM 1700 O O . ASN A 1 234 ? 22.524 4.410 -6.561 1.00 12.68 260 ASN A O 1
ATOM 1705 N N . VAL A 1 235 ? 23.755 4.887 -4.741 1.00 15.06 261 VAL A N 1
ATOM 1706 C CA . VAL A 1 235 ? 22.650 4.660 -3.818 1.00 15.02 261 VAL A CA 1
ATOM 1707 C C . VAL A 1 235 ? 22.203 5.874 -3.009 1.00 15.34 261 VAL A C 1
ATOM 1708 O O . VAL A 1 235 ? 23.022 6.572 -2.420 1.00 16.00 261 VAL A O 1
ATOM 1712 N N . GLY A 1 236 ? 20.895 6.110 -2.984 1.00 13.66 262 GLY A N 1
ATOM 1713 C CA . GLY A 1 236 ? 20.347 7.219 -2.225 1.00 13.30 262 GLY A CA 1
ATOM 1714 C C . GLY A 1 236 ? 19.721 6.741 -0.924 1.00 12.78 262 GLY A C 1
ATOM 1715 O O . GLY A 1 236 ? 19.470 5.547 -0.754 1.00 10.87 262 GLY A O 1
ATOM 1716 N N . VAL A 1 237 ? 19.470 7.672 -0.006 1.00 11.92 263 VAL A N 1
ATOM 1717 C CA . VAL A 1 237 ? 18.869 7.361 1.294 1.00 10.79 263 VAL A CA 1
ATOM 1718 C C . VAL A 1 237 ? 17.484 7.999 1.412 1.00 11.90 263 VAL A C 1
ATOM 1719 O O . VAL A 1 237 ? 17.302 9.171 1.078 1.00 12.65 263 VAL A O 1
ATOM 1723 N N . PHE A 1 238 ? 16.511 7.227 1.887 1.00 12.31 264 PHE A N 1
ATOM 1724 C CA . PHE A 1 238 ? 15.150 7.726 2.050 1.00 12.81 264 PHE A CA 1
ATOM 1725 C C . PHE A 1 238 ? 14.629 7.409 3.453 1.00 12.51 264 PHE A C 1
ATOM 1726 O O . PHE A 1 238 ? 14.630 6.250 3.873 1.00 11.22 264 PHE A O 1
ATOM 1734 N N . PHE A 1 239 ? 14.193 8.440 4.176 1.00 13.21 265 PHE A N 1
ATOM 1735 C CA . PHE A 1 239 ? 13.655 8.256 5.526 1.00 12.18 265 PHE A CA 1
ATOM 1736 C C . PHE A 1 239 ? 12.158 7.978 5.397 1.00 12.28 265 PHE A C 1
ATOM 1737 O O . PHE A 1 239 ? 11.388 8.856 5.008 1.00 12.84 265 PHE A O 1
ATOM 1745 N N . PRO A 1 240 ? 11.728 6.747 5.729 1.00 12.31 266 PRO A N 1
ATOM 1746 C CA . PRO A 1 240 ? 10.329 6.305 5.649 1.00 11.30 266 PRO A CA 1
ATOM 1747 C C . PRO A 1 240 ? 9.350 6.783 6.720 1.00 13.23 266 PRO A C 1
ATOM 1748 O O . PRO A 1 240 ? 9.744 7.259 7.787 1.00 12.68 266 PRO A O 1
ATOM 1752 N N . ASN A 1 241 ? 8.065 6.630 6.398 1.00 13.78 267 ASN A N 1
ATOM 1753 C CA . ASN A 1 241 ? 6.940 6.968 7.267 1.00 14.36 267 ASN A CA 1
ATOM 1754 C C . ASN A 1 241 ? 6.909 8.381 7.830 1.00 15.44 267 ASN A C 1
ATOM 1755 O O . ASN A 1 241 ? 6.505 8.585 8.972 1.00 16.56 267 ASN A O 1
ATOM 1760 N N . GLN A 1 242 ? 7.306 9.356 7.021 1.00 16.26 268 GLN A N 1
ATOM 1761 C CA . GLN A 1 242 ? 7.325 10.747 7.457 1.00 17.08 268 GLN A CA 1
ATOM 1762 C C . GLN A 1 242 ? 5.939 11.325 7.749 1.00 19.13 268 GLN A C 1
ATOM 1763 O O . GLN A 1 242 ? 5.790 12.205 8.597 1.00 18.49 268 GLN A O 1
ATOM 1769 N N . GLU A 1 243 ? 4.927 10.834 7.045 1.00 20.35 269 GLU A N 1
ATOM 1770 C CA . GLU A 1 243 ? 3.569 11.317 7.238 1.00 23.20 269 GLU A CA 1
ATOM 1771 C C . GLU A 1 243 ? 2.961 10.755 8.520 1.00 23.90 269 GLU A C 1
ATOM 1772 O O . GLU A 1 243 ? 1.999 11.308 9.052 1.00 25.61 269 GLU A O 1
ATOM 1778 N N . GLY A 1 244 ? 3.527 9.662 9.020 1.00 23.23 270 GLY A N 1
ATOM 1779 C CA . GLY A 1 244 ? 2.995 9.047 10.220 1.00 21.55 270 GLY A CA 1
ATOM 1780 C C . GLY A 1 244 ? 3.890 9.082 11.445 1.00 22.31 270 GLY A C 1
ATOM 1781 O O . GLY A 1 244 ? 4.331 10.149 11.872 1.00 22.23 270 GLY A O 1
ATOM 1782 N N . ARG A 1 245 ? 4.161 7.907 12.006 1.00 19.75 271 ARG A N 1
ATOM 1783 C CA . ARG A 1 245 ? 4.979 7.789 13.209 1.00 19.76 271 ARG A CA 1
ATOM 1784 C C . ARG A 1 245 ? 6.446 8.185 13.057 1.00 18.43 271 ARG A C 1
ATOM 1785 O O . ARG A 1 245 ? 7.121 8.460 14.046 1.00 20.10 271 ARG A O 1
ATOM 1793 N N . GLY A 1 246 ? 6.945 8.201 11.828 1.00 18.09 272 GLY A N 1
ATOM 1794 C CA . GLY A 1 246 ? 8.334 8.564 11.616 1.00 17.16 272 GLY A CA 1
ATOM 1795 C C . GLY A 1 246 ? 9.228 7.372 11.329 1.00 16.02 272 GLY A C 1
ATOM 1796 O O . GLY A 1 246 ? 8.792 6.216 11.410 1.00 14.17 272 GLY A O 1
ATOM 1797 N N . THR A 1 247 ? 10.486 7.658 11.008 1.00 13.68 273 THR A N 1
ATOM 1798 C CA . THR A 1 247 ? 11.464 6.624 10.690 1.00 11.95 273 THR A CA 1
ATOM 1799 C C . THR A 1 247 ? 11.863 5.820 11.922 1.00 12.27 273 THR A C 1
ATOM 1800 O O . THR A 1 247 ? 11.980 6.366 13.015 1.00 12.54 273 THR A O 1
ATOM 1804 N N . HIS A 1 248 ? 12.060 4.516 11.743 1.00 11.95 274 HIS A N 1
ATOM 1805 C CA . HIS A 1 248 ? 12.457 3.669 12.856 1.00 10.92 274 HIS A CA 1
ATOM 1806 C C . HIS A 1 248 ? 13.875 4.020 13.273 1.00 11.43 274 HIS A C 1
ATOM 1807 O O . HIS A 1 248 ? 14.800 3.945 12.470 1.00 11.04 274 HIS A O 1
ATOM 1814 N N . VAL A 1 249 ? 14.036 4.402 14.531 1.00 13.36 275 VAL A N 1
ATOM 1815 C CA . VAL A 1 249 ? 15.342 4.768 15.064 1.00 14.07 275 VAL A CA 1
ATOM 1816 C C . VAL A 1 249 ? 15.696 3.852 16.232 1.00 14.12 275 VAL A C 1
ATOM 1817 O O . VAL A 1 249 ? 14.902 3.666 17.155 1.00 14.27 275 VAL A O 1
ATOM 1821 N N . ASN A 1 250 ? 16.889 3.270 16.181 1.00 13.40 276 ASN A N 1
ATOM 1822 C CA . ASN A 1 250 ? 17.338 2.374 17.237 1.00 12.40 276 ASN A CA 1
ATOM 1823 C C . ASN A 1 250 ? 18.544 3.033 17.894 1.00 12.59 276 ASN A C 1
ATOM 1824 O O . ASN A 1 250 ? 19.013 4.063 17.425 1.00 12.10 276 ASN A O 1
ATOM 1829 N N . VAL A 1 251 ? 19.057 2.446 18.966 1.00 13.48 277 VAL A N 1
ATOM 1830 C CA . VAL A 1 251 ? 20.196 3.042 19.644 1.00 15.50 277 VAL A CA 1
ATOM 1831 C C . VAL A 1 251 ? 21.273 2.032 19.995 1.00 15.84 277 VAL A C 1
ATOM 1832 O O . VAL A 1 251 ? 21.063 0.821 19.917 1.00 16.14 277 VAL A O 1
ATOM 1836 N N . SER A 1 252 ? 22.441 2.553 20.350 1.00 16.46 278 SER A N 1
ATOM 1837 C CA . SER A 1 252 ? 23.539 1.725 20.818 1.00 16.79 278 SER A CA 1
ATOM 1838 C C . SER A 1 252 ? 23.438 2.125 22.285 1.00 15.70 278 SER A C 1
ATOM 1839 O O . SER A 1 252 ? 23.508 3.313 22.614 1.00 16.44 278 SER A O 1
ATOM 1842 N N . GLY A 1 253 ? 23.220 1.148 23.156 1.00 15.29 279 GLY A N 1
ATOM 1843 C CA . GLY A 1 253 ? 23.057 1.454 24.562 1.00 12.48 279 GLY A CA 1
ATOM 1844 C C . GLY A 1 253 ? 23.993 0.704 25.479 1.00 12.98 279 GLY A C 1
ATOM 1845 O O . GLY A 1 253 ? 24.714 -0.198 25.054 1.00 11.22 279 GLY A O 1
ATOM 1846 N N . VAL A 1 254 ? 23.961 1.062 26.756 1.00 11.45 280 VAL A N 1
ATOM 1847 C CA . VAL A 1 254 ? 24.852 0.438 27.719 1.00 11.76 280 VAL A CA 1
ATOM 1848 C C . VAL A 1 254 ? 24.260 0.449 29.126 1.00 12.30 280 VAL A C 1
ATOM 1849 O O . VAL A 1 254 ? 23.430 1.299 29.462 1.00 13.41 280 VAL A O 1
ATOM 1853 N N . GLY A 1 255 ? 24.689 -0.510 29.940 1.00 13.04 281 GLY A N 1
ATOM 1854 C CA . GLY A 1 255 ? 24.224 -0.602 31.309 1.00 11.68 281 GLY A CA 1
ATOM 1855 C C . GLY A 1 255 ? 25.290 -1.269 32.161 1.00 12.60 281 GLY A C 1
ATOM 1856 O O . GLY A 1 255 ? 26.125 -2.009 31.636 1.00 11.10 281 GLY A O 1
ATOM 1857 N N . VAL A 1 256 ? 25.280 -0.999 33.464 1.00 11.86 282 VAL A N 1
ATOM 1858 C CA . VAL A 1 256 ? 26.256 -1.599 34.373 1.00 11.22 282 VAL A CA 1
ATOM 1859 C C . VAL A 1 256 ? 25.696 -2.931 34.880 1.00 11.96 282 VAL A C 1
ATOM 1860 O O . VAL A 1 256 ? 24.578 -2.990 35.392 1.00 11.75 282 VAL A O 1
ATOM 1864 N N . VAL A 1 257 ? 26.467 -4.001 34.722 1.00 13.14 283 VAL A N 1
ATOM 1865 C CA . VAL A 1 257 ? 26.020 -5.316 35.175 1.00 13.81 283 VAL A CA 1
ATOM 1866 C C . VAL A 1 257 ? 25.832 -5.311 36.692 1.00 15.80 283 VAL A C 1
ATOM 1867 O O . VAL A 1 257 ? 26.665 -4.784 37.429 1.00 16.51 283 VAL A O 1
ATOM 1871 N N . LYS A 1 258 ? 24.731 -5.905 37.145 1.00 16.41 284 LYS A N 1
ATOM 1872 C CA . LYS A 1 258 ? 24.384 -5.974 38.566 1.00 18.69 284 LYS A CA 1
ATOM 1873 C C . LYS A 1 258 ? 25.503 -6.474 39.479 1.00 18.75 284 LYS A C 1
ATOM 1874 O O . LYS A 1 258 ? 25.627 -6.037 40.619 1.00 17.49 284 LYS A O 1
ATOM 1880 N N . THR A 1 259 ? 26.319 -7.388 38.975 1.00 19.37 285 THR A N 1
ATOM 1881 C CA . THR A 1 259 ? 27.396 -7.953 39.770 1.00 19.84 285 THR A CA 1
ATOM 1882 C C . THR A 1 259 ? 28.776 -7.402 39.420 1.00 17.52 285 THR A C 1
ATOM 1883 O O . THR A 1 259 ? 29.791 -7.972 39.810 1.00 15.91 285 THR A O 1
ATOM 1887 N N . ALA A 1 260 ? 28.805 -6.281 38.706 1.00 14.27 286 ALA A N 1
ATOM 1888 C CA . ALA A 1 260 ? 30.059 -5.665 38.285 1.00 15.03 286 ALA A CA 1
ATOM 1889 C C . ALA A 1 260 ? 31.144 -5.605 39.367 1.00 15.12 286 ALA A C 1
ATOM 1890 O O . ALA A 1 260 ? 30.918 -5.079 40.452 1.00 14.17 286 ALA A O 1
ATOM 1892 N N . PRO A 1 261 ? 32.338 -6.145 39.080 1.00 17.30 287 PRO A N 1
ATOM 1893 C CA . PRO A 1 261 ? 33.408 -6.098 40.084 1.00 18.29 287 PRO A CA 1
ATOM 1894 C C . PRO A 1 261 ? 33.923 -4.670 40.307 1.00 18.12 287 PRO A C 1
ATOM 1895 O O . PRO A 1 261 ? 34.447 -4.355 41.374 1.00 17.88 287 PRO A O 1
ATOM 1899 N N . ASN A 1 262 ? 33.780 -3.805 39.304 1.00 15.49 288 ASN A N 1
ATOM 1900 C CA . ASN A 1 262 ? 34.216 -2.412 39.446 1.00 16.70 288 ASN A CA 1
ATOM 1901 C C . ASN A 1 262 ? 33.119 -1.445 39.014 1.00 15.83 288 ASN A C 1
ATOM 1902 O O . ASN A 1 262 ? 33.180 -0.858 37.932 1.00 15.67 288 ASN A O 1
ATOM 1907 N N . ARG A 1 263 ? 32.120 -1.281 39.875 1.00 14.33 289 ARG A N 1
ATOM 1908 C CA . ARG A 1 263 ? 31.000 -0.397 39.590 1.00 15.13 289 ARG A CA 1
ATOM 1909 C C . ARG A 1 263 ? 31.463 1.032 39.330 1.00 15.11 289 ARG A C 1
ATOM 1910 O O . ARG A 1 263 ? 30.940 1.706 38.437 1.00 14.13 289 ARG A O 1
ATOM 1918 N N . GLU A 1 264 ? 32.440 1.496 40.109 1.00 14.99 290 GLU A N 1
ATOM 1919 C CA . GLU A 1 264 ? 32.946 2.859 39.954 1.00 17.19 290 GLU A CA 1
ATOM 1920 C C . GLU A 1 264 ? 33.480 3.110 38.544 1.00 16.40 290 GLU A C 1
ATOM 1921 O O . GLU A 1 264 ? 33.140 4.112 37.911 1.00 16.63 290 GLU A O 1
ATOM 1927 N N . GLY A 1 265 ? 34.316 2.199 38.054 1.00 15.44 291 GLY A N 1
ATOM 1928 C CA . GLY A 1 265 ? 34.865 2.348 36.720 1.00 13.34 291 GLY A CA 1
ATOM 1929 C C . GLY A 1 265 ? 33.794 2.200 35.652 1.00 13.62 291 GLY A C 1
ATOM 1930 O O . GLY A 1 265 ? 33.822 2.887 34.632 1.00 12.87 291 GLY A O 1
ATOM 1931 N N . ALA A 1 266 ? 32.851 1.294 35.885 1.00 12.81 292 ALA A N 1
ATOM 1932 C CA . ALA A 1 266 ? 31.764 1.059 34.940 1.00 11.93 292 ALA A CA 1
ATOM 1933 C C . ALA A 1 266 ? 30.954 2.335 34.750 1.00 12.12 292 ALA A C 1
ATOM 1934 O O . ALA A 1 266 ? 30.621 2.703 33.624 1.00 11.09 292 ALA A O 1
ATOM 1936 N N . VAL A 1 267 ? 30.649 3.013 35.852 1.00 12.50 293 VAL A N 1
ATOM 1937 C CA . VAL A 1 267 ? 29.884 4.253 35.791 1.00 12.17 293 VAL A CA 1
ATOM 1938 C C . VAL A 1 267 ? 30.655 5.334 35.043 1.00 12.79 293 VAL A C 1
ATOM 1939 O O . VAL A 1 267 ? 30.078 6.063 34.238 1.00 11.11 293 VAL A O 1
ATOM 1943 N N . LYS A 1 268 ? 31.955 5.444 35.309 1.00 13.39 294 LYS A N 1
ATOM 1944 C CA . LYS A 1 268 ? 32.767 6.442 34.619 1.00 13.43 294 LYS A CA 1
ATOM 1945 C C . LYS A 1 268 ? 32.775 6.181 33.115 1.00 12.95 294 LYS A C 1
ATOM 1946 O O . LYS A 1 268 ? 32.857 7.116 32.311 1.00 11.49 294 LYS A O 1
ATOM 1952 N N . PHE A 1 269 ? 32.690 4.910 32.736 1.00 11.10 295 PHE A N 1
ATOM 1953 C CA . PHE A 1 269 ? 32.693 4.536 31.324 1.00 12.56 295 PHE A CA 1
ATOM 1954 C C . PHE A 1 269 ? 31.430 5.033 30.622 1.00 12.16 295 PHE A C 1
ATOM 1955 O O . PHE A 1 269 ? 31.497 5.599 29.532 1.00 13.07 295 PHE A O 1
ATOM 1963 N N . ILE A 1 270 ? 30.281 4.822 31.252 1.00 12.00 296 ILE A N 1
ATOM 1964 C CA . ILE A 1 270 ? 29.017 5.263 30.676 1.00 14.07 296 ILE A CA 1
ATOM 1965 C C . ILE A 1 270 ? 28.956 6.788 30.636 1.00 13.11 296 ILE A C 1
ATOM 1966 O O . ILE A 1 270 ? 28.452 7.374 29.678 1.00 12.88 296 ILE A O 1
ATOM 1971 N N . GLU A 1 271 ? 29.479 7.430 31.675 1.00 13.32 297 GLU A N 1
ATOM 1972 C CA . GLU A 1 271 ? 29.490 8.884 31.729 1.00 13.12 297 GLU A CA 1
ATOM 1973 C C . GLU A 1 271 ? 30.390 9.429 30.624 1.00 13.58 297 GLU A C 1
ATOM 1974 O O . GLU A 1 271 ? 30.131 10.501 30.071 1.00 14.38 297 GLU A O 1
ATOM 1980 N N . PHE A 1 272 ? 31.439 8.680 30.299 1.00 13.94 298 PHE A N 1
ATOM 1981 C CA . PHE A 1 272 ? 32.365 9.063 29.238 1.00 12.01 298 PHE A CA 1
ATOM 1982 C C . PHE A 1 272 ? 31.680 8.971 27.877 1.00 10.95 298 PHE A C 1
ATOM 1983 O O . PHE A 1 272 ? 31.822 9.855 27.040 1.00 11.45 298 PHE A O 1
ATOM 1991 N N . LEU A 1 273 ? 30.940 7.892 27.659 1.00 10.77 299 LEU A N 1
ATOM 1992 C CA . LEU A 1 273 ? 30.261 7.693 26.390 1.00 12.17 299 LEU A CA 1
ATOM 1993 C C . LEU A 1 273 ? 29.268 8.795 26.032 1.00 12.87 299 LEU A C 1
ATOM 1994 O O . LEU A 1 273 ? 29.122 9.138 24.860 1.00 14.80 299 LEU A O 1
ATOM 1999 N N . VAL A 1 274 ? 28.589 9.357 27.027 1.00 14.24 300 VAL A N 1
ATOM 2000 C CA . VAL A 1 274 ? 27.599 10.395 26.748 1.00 16.54 300 VAL A CA 1
ATOM 2001 C C . VAL A 1 274 ? 28.136 11.817 26.813 1.00 16.96 300 VAL A C 1
ATOM 2002 O O . VAL A 1 274 ? 27.389 12.774 26.602 1.00 19.40 300 VAL A O 1
ATOM 2006 N N . SER A 1 275 ? 29.426 11.962 27.094 1.00 16.86 301 SER A N 1
ATOM 2007 C CA . SER A 1 275 ? 30.028 13.288 27.171 1.00 16.64 301 SER A CA 1
ATOM 2008 C C . SER A 1 275 ? 30.441 13.784 25.790 1.00 16.27 301 SER A C 1
ATOM 2009 O O . SER A 1 275 ? 30.645 12.990 24.867 1.00 12.87 301 SER A O 1
ATOM 2012 N N . GLU A 1 276 ? 30.569 15.103 25.668 1.00 16.40 302 GLU A N 1
ATOM 2013 C CA . GLU A 1 276 ? 30.922 15.764 24.410 1.00 16.54 302 GLU A CA 1
ATOM 2014 C C . GLU A 1 276 ? 32.081 15.155 23.622 1.00 14.95 302 GLU A C 1
ATOM 2015 O O . GLU A 1 276 ? 31.976 14.948 22.413 1.00 14.01 302 GLU A O 1
ATOM 2021 N N . PRO A 1 277 ? 33.212 14.872 24.284 1.00 14.41 303 PRO A N 1
ATOM 2022 C CA . PRO A 1 277 ? 34.323 14.292 23.526 1.00 13.11 303 PRO A CA 1
ATOM 2023 C C . PRO A 1 277 ? 33.973 12.987 22.808 1.00 13.67 303 PRO A C 1
ATOM 2024 O O . PRO A 1 277 ? 34.248 12.838 21.616 1.00 14.37 303 PRO A O 1
ATOM 2028 N N . ALA A 1 278 ? 33.371 12.046 23.526 1.00 10.95 304 ALA A N 1
ATOM 2029 C CA . ALA A 1 278 ? 32.999 10.768 22.929 1.00 10.66 304 ALA A CA 1
ATOM 2030 C C . ALA A 1 278 ? 31.858 10.930 21.923 1.00 10.70 304 ALA A C 1
ATOM 2031 O O . ALA A 1 278 ? 31.852 10.286 20.880 1.00 11.57 304 ALA A O 1
ATOM 2033 N N . GLN A 1 279 ? 30.898 11.793 22.239 1.00 11.01 305 GLN A N 1
ATOM 2034 C CA . GLN A 1 279 ? 29.758 12.018 21.353 1.00 11.24 305 GLN A CA 1
ATOM 2035 C C . GLN A 1 279 ? 30.219 12.556 20.002 1.00 12.86 305 GLN A C 1
ATOM 2036 O O . GLN A 1 279 ? 29.764 12.097 18.956 1.00 13.43 305 GLN A O 1
ATOM 2042 N N . ALA A 1 280 ? 31.121 13.531 20.028 1.00 12.90 306 ALA A N 1
ATOM 2043 C CA . ALA A 1 280 ? 31.644 14.122 18.802 1.00 13.29 306 ALA A CA 1
ATOM 2044 C C . ALA A 1 280 ? 32.417 13.077 17.991 1.00 14.66 306 ALA A C 1
ATOM 2045 O O . ALA A 1 280 ? 32.332 13.040 16.764 1.00 13.71 306 ALA A O 1
ATOM 2047 N N . PHE A 1 281 ? 33.176 12.230 18.680 1.00 13.56 307 PHE A N 1
ATOM 2048 C CA . PHE A 1 281 ? 33.953 11.192 18.011 1.00 14.21 307 PHE A CA 1
ATOM 2049 C C . PHE A 1 281 ? 33.043 10.176 17.323 1.00 13.93 307 PHE A C 1
ATOM 2050 O O . PHE A 1 281 ? 33.278 9.783 16.177 1.00 15.61 307 PHE A O 1
ATOM 2058 N N . LEU A 1 282 ? 32.014 9.744 18.040 1.00 13.11 308 LEU A N 1
ATOM 2059 C CA . LEU A 1 282 ? 31.072 8.761 17.521 1.00 12.90 308 LEU A CA 1
ATOM 2060 C C . LEU A 1 282 ? 30.301 9.297 16.328 1.00 13.00 308 LEU A C 1
ATOM 2061 O O . LEU A 1 282 ? 30.049 8.575 15.367 1.00 16.34 308 LEU A O 1
ATOM 2066 N N . ALA A 1 283 ? 29.920 10.564 16.390 1.00 13.33 309 ALA A N 1
ATOM 2067 C CA . ALA A 1 283 ? 29.177 11.163 15.297 1.00 13.82 309 ALA A CA 1
ATOM 2068 C C . ALA A 1 283 ? 30.078 11.392 14.092 1.00 14.76 309 ALA A C 1
ATOM 2069 O O . ALA A 1 283 ? 29.702 11.091 12.965 1.00 14.16 309 ALA A O 1
ATOM 2071 N N . GLN A 1 284 ? 31.278 11.914 14.343 1.00 16.90 310 GLN A N 1
ATOM 2072 C CA . GLN A 1 284 ? 32.235 12.223 13.284 1.00 18.25 310 GLN A CA 1
ATOM 2073 C C . GLN A 1 284 ? 33.025 11.057 12.701 1.00 19.28 310 GLN A C 1
ATOM 2074 O O . GLN A 1 284 ? 33.364 11.068 11.516 1.00 18.92 310 GLN A O 1
ATOM 2080 N N . ASN A 1 285 ? 33.321 10.062 13.530 1.00 16.88 311 ASN A N 1
ATOM 2081 C CA . ASN A 1 285 ? 34.108 8.920 13.092 1.00 18.07 311 ASN A CA 1
ATOM 2082 C C . ASN A 1 285 ? 33.334 7.634 12.860 1.00 16.11 311 ASN A C 1
ATOM 2083 O O . ASN A 1 285 ? 33.791 6.775 12.108 1.00 15.80 311 ASN A O 1
ATOM 2088 N N . ASN A 1 286 ? 32.183 7.474 13.505 1.00 13.85 312 ASN A N 1
ATOM 2089 C CA . ASN A 1 286 ? 31.406 6.265 13.261 1.00 14.79 312 ASN A CA 1
ATOM 2090 C C . ASN A 1 286 ? 30.090 6.574 12.557 1.00 12.67 312 ASN A C 1
ATOM 2091 O O . ASN A 1 286 ? 29.273 5.688 12.330 1.00 12.28 312 ASN A O 1
ATOM 2096 N N . TYR A 1 287 ? 29.892 7.847 12.232 1.00 10.76 313 TYR A N 1
ATOM 2097 C CA . TYR A 1 287 ? 28.717 8.311 11.495 1.00 12.49 313 TYR A CA 1
ATOM 2098 C C . TYR A 1 287 ? 27.335 8.085 12.103 1.00 13.96 313 TYR A C 1
ATOM 2099 O O . TYR A 1 287 ? 26.333 8.032 11.385 1.00 13.90 313 TYR A O 1
ATOM 2108 N N . GLU A 1 288 ? 27.270 7.969 13.423 1.00 14.42 314 GLU A N 1
ATOM 2109 C CA . GLU A 1 288 ? 25.987 7.772 14.097 1.00 14.39 314 GLU A CA 1
ATOM 2110 C C . GLU A 1 288 ? 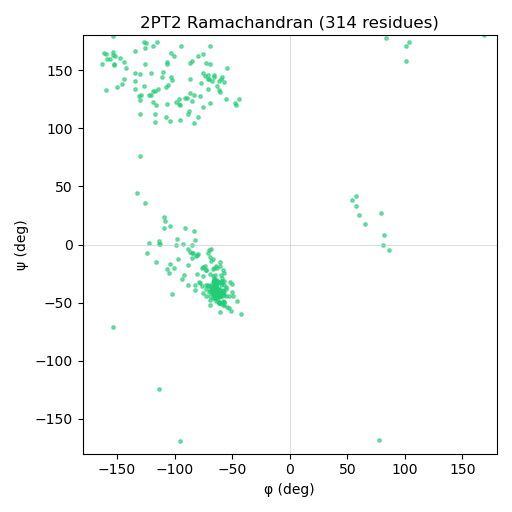25.437 9.123 14.550 1.00 13.86 314 GLU A C 1
ATOM 2111 O O . GLU A 1 288 ? 26.126 10.142 14.454 1.00 15.69 314 GLU A O 1
ATOM 2117 N N . TYR A 1 289 ? 24.191 9.133 15.015 1.00 12.91 315 TYR A N 1
ATOM 2118 C CA . TYR A 1 289 ? 23.573 10.353 15.516 1.00 13.26 315 TYR A CA 1
ATOM 2119 C C . TYR A 1 289 ? 23.868 10.398 17.008 1.00 14.06 315 TYR A C 1
ATOM 2120 O O . TYR A 1 289 ? 23.591 9.440 17.732 1.00 13.99 315 TYR A O 1
ATOM 2129 N N . PRO A 1 290 ? 24.451 11.504 17.487 1.00 13.56 316 PRO A N 1
ATOM 2130 C CA . PRO A 1 290 ? 24.767 11.632 18.911 1.00 13.90 316 PRO A CA 1
ATOM 2131 C C . PRO A 1 290 ? 23.477 11.832 19.697 1.00 14.65 316 PRO A C 1
ATOM 2132 O O . PRO A 1 290 ? 22.477 12.281 19.141 1.00 14.04 316 PRO A O 1
ATOM 2136 N N . VAL A 1 291 ? 23.481 11.488 20.979 1.00 12.87 317 VAL A N 1
ATOM 2137 C CA . VAL A 1 291 ? 22.284 11.683 21.783 1.00 13.32 317 VAL A CA 1
ATOM 2138 C C . VAL A 1 291 ? 22.358 13.049 22.447 1.00 13.64 317 VAL A C 1
ATOM 2139 O O . VAL A 1 291 ? 21.333 13.659 22.749 1.00 12.25 317 VAL A O 1
ATOM 2143 N N . LEU A 1 292 ? 23.581 13.529 22.651 1.00 14.03 318 LEU A N 1
ATOM 2144 C CA . LEU A 1 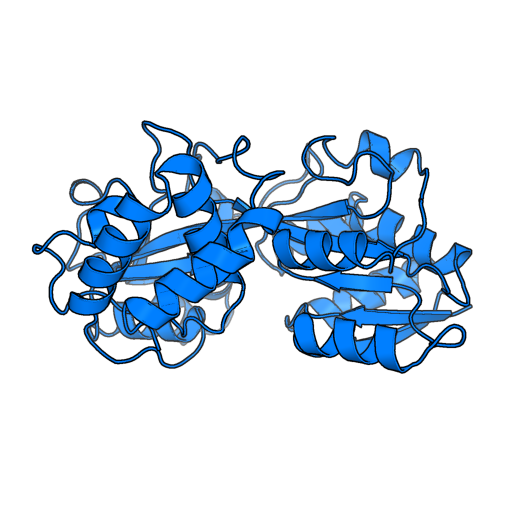292 ? 23.818 14.830 23.274 1.00 14.66 318 LEU A CA 1
ATOM 2145 C C . LEU A 1 292 ? 23.597 15.977 22.289 1.00 14.49 318 LEU A C 1
ATOM 2146 O O . LEU A 1 292 ? 24.170 15.993 21.202 1.00 12.73 318 LEU A O 1
ATOM 2151 N N . ALA A 1 293 ? 22.771 16.940 22.679 1.00 15.91 319 ALA A N 1
ATOM 2152 C CA . ALA A 1 293 ? 22.479 18.094 21.834 1.00 18.91 319 ALA A CA 1
ATOM 2153 C C . ALA A 1 293 ? 23.699 19.002 21.705 1.00 19.89 319 ALA A C 1
ATOM 2154 O O . ALA A 1 293 ? 24.576 19.006 22.572 1.00 20.05 319 ALA A O 1
ATOM 2156 N N . GLY A 1 294 ? 23.752 19.765 20.615 1.00 20.59 320 GLY A N 1
ATOM 2157 C CA . GLY A 1 294 ? 24.865 20.673 20.398 1.00 19.97 320 GLY A CA 1
ATOM 2158 C C . GLY A 1 294 ? 26.062 20.030 19.724 1.00 19.67 320 GLY A C 1
ATOM 2159 O O . GLY A 1 294 ? 27.039 20.710 19.397 1.00 19.84 320 GLY A O 1
ATOM 2160 N N . VAL A 1 295 ? 25.987 18.720 19.509 1.00 17.31 321 VAL A N 1
ATOM 2161 C CA . VAL A 1 295 ? 27.073 17.981 18.869 1.00 16.35 321 VAL A CA 1
ATOM 2162 C C . VAL A 1 295 ? 26.800 17.825 17.370 1.00 17.61 321 VAL A C 1
ATOM 2163 O O . VAL A 1 295 ? 25.792 17.235 16.968 1.00 15.74 321 VAL A O 1
ATOM 2167 N N . PRO A 1 296 ? 27.706 18.340 16.523 1.00 17.70 322 PRO A N 1
ATOM 2168 C CA . PRO A 1 296 ? 27.559 18.261 15.065 1.00 17.76 322 PRO A CA 1
ATOM 2169 C C . PRO A 1 296 ? 27.670 16.863 14.466 1.00 16.52 322 PRO A C 1
ATOM 2170 O O . PRO A 1 296 ? 28.497 16.049 14.884 1.00 15.26 322 PRO A O 1
ATOM 2174 N N . LEU A 1 297 ? 26.824 16.599 13.476 1.00 15.69 323 LEU A N 1
ATOM 2175 C CA . LEU A 1 297 ? 26.819 15.318 12.788 1.00 16.29 323 LEU A CA 1
ATOM 2176 C C . LEU A 1 297 ? 27.951 15.322 11.774 1.00 17.55 323 LEU A C 1
ATOM 2177 O O . LEU A 1 297 ? 28.478 16.379 11.420 1.00 17.79 323 LEU A O 1
ATOM 2182 N N . ASN A 1 298 ? 28.334 14.141 11.312 1.00 17.20 324 ASN A N 1
ATOM 2183 C CA . ASN A 1 298 ? 29.360 14.054 10.288 1.00 18.51 324 ASN A CA 1
ATOM 2184 C C . ASN A 1 298 ? 28.715 14.706 9.059 1.00 19.74 324 ASN A C 1
ATOM 2185 O O . ASN A 1 298 ? 27.508 14.575 8.853 1.00 19.31 324 ASN A O 1
ATOM 2190 N N . LYS A 1 299 ? 29.508 15.421 8.263 1.00 20.32 325 LYS A N 1
ATOM 2191 C CA . LYS A 1 299 ? 28.999 16.105 7.072 1.00 20.80 325 LYS A CA 1
ATOM 2192 C C . LYS A 1 299 ? 28.208 15.200 6.122 1.00 19.28 325 LYS A C 1
ATOM 2193 O O . LYS A 1 299 ? 27.152 15.588 5.620 1.00 17.92 325 LYS A O 1
ATOM 2199 N N . SER A 1 300 ? 28.719 14.000 5.866 1.00 18.87 326 SER A N 1
ATOM 2200 C CA . SER A 1 300 ? 28.036 13.078 4.968 1.00 19.23 326 SER A CA 1
ATOM 2201 C C . SER A 1 300 ? 26.669 12.681 5.504 1.00 18.40 326 SER A C 1
ATOM 2202 O O . SER A 1 300 ? 25.697 12.598 4.751 1.00 18.79 326 SER A O 1
ATOM 2205 N N . VAL A 1 301 ? 26.59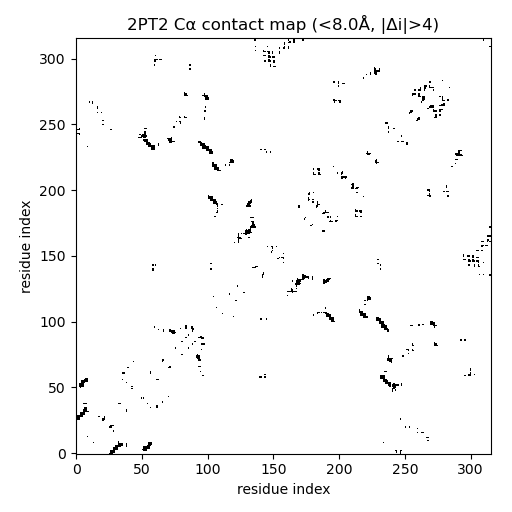6 12.428 6.805 1.00 16.59 327 VAL A N 1
ATOM 2206 C CA . VAL A 1 301 ? 25.336 12.048 7.427 1.00 16.32 327 VAL A CA 1
ATOM 2207 C C . VAL A 1 301 ? 24.403 13.253 7.404 1.00 16.38 327 VAL A C 1
ATOM 2208 O O . VAL A 1 301 ? 23.207 13.123 7.149 1.00 17.70 327 VAL A O 1
ATOM 2212 N N . ALA A 1 302 ? 24.958 14.434 7.656 1.00 16.48 328 ALA A N 1
ATOM 2213 C CA . ALA A 1 302 ? 24.158 15.650 7.634 1.00 17.98 328 ALA A CA 1
ATOM 2214 C C . ALA A 1 302 ? 23.520 15.833 6.260 1.00 18.38 328 ALA A C 1
ATOM 2215 O O . ALA A 1 302 ? 22.402 16.335 6.150 1.00 18.79 328 ALA A O 1
ATOM 2217 N N . SER A 1 303 ? 24.224 15.407 5.216 1.00 18.58 329 SER A N 1
ATOM 2218 C CA . SER A 1 303 ? 23.730 15.558 3.851 1.00 19.48 329 SER A CA 1
ATOM 2219 C C . SER A 1 303 ? 22.492 14.724 3.547 1.00 18.73 329 SER A C 1
ATOM 2220 O O . SER A 1 303 ? 21.843 14.928 2.526 1.00 17.22 329 SER A O 1
ATOM 2223 N N . PHE A 1 304 ? 22.166 13.784 4.427 1.00 18.23 330 PHE A N 1
ATOM 2224 C CA . PHE A 1 304 ? 20.999 12.941 4.223 1.00 17.23 330 PHE A CA 1
ATOM 2225 C C . PHE A 1 304 ? 19.725 13.769 4.324 1.00 17.64 330 PHE A C 1
ATOM 2226 O O . PHE A 1 304 ? 18.704 13.434 3.722 1.00 15.69 330 PHE A O 1
ATOM 2234 N N . GLY A 1 305 ? 19.798 14.853 5.090 1.00 18.92 331 GLY A N 1
ATOM 2235 C CA . GLY A 1 305 ? 18.647 15.712 5.277 1.00 19.73 331 GLY A CA 1
ATOM 2236 C C . GLY A 1 305 ? 17.986 15.436 6.615 1.00 21.42 331 GLY A C 1
ATOM 2237 O O . GLY A 1 305 ? 18.341 14.473 7.299 1.00 20.24 331 GLY A O 1
ATOM 2238 N N . GLU A 1 306 ? 17.030 16.285 6.987 1.00 21.51 332 GLU A N 1
ATOM 2239 C CA . GLU A 1 306 ? 16.300 16.141 8.242 1.00 22.57 332 GLU A CA 1
ATOM 2240 C C . GLU A 1 306 ? 15.104 15.213 8.069 1.00 21.30 332 GLU A C 1
ATOM 2241 O O . GLU A 1 306 ? 14.590 15.048 6.962 1.00 21.19 332 GLU A O 1
ATOM 2247 N N . PHE A 1 307 ? 14.650 14.618 9.166 1.00 19.15 333 PHE A N 1
ATOM 2248 C CA . PHE A 1 307 ? 13.525 13.695 9.090 1.00 17.63 333 PHE A CA 1
ATOM 2249 C C . PHE A 1 307 ? 12.839 13.514 10.432 1.00 17.33 333 PHE A C 1
ATOM 2250 O O . PHE A 1 307 ? 13.389 13.860 11.482 1.00 18.56 333 PHE A O 1
ATOM 2258 N N . LYS A 1 308 ? 11.629 12.969 10.391 1.00 16.02 334 LYS A N 1
ATOM 2259 C CA . LYS A 1 308 ? 10.878 12.704 11.608 1.00 15.84 334 LYS A CA 1
ATOM 2260 C C . LYS A 1 308 ? 11.290 11.321 12.116 1.00 16.63 334 LYS A C 1
ATOM 2261 O O . LYS A 1 308 ? 11.315 10.358 11.351 1.00 15.55 334 LYS A O 1
ATOM 2267 N N . SER A 1 309 ? 11.623 11.235 13.402 1.00 16.76 335 SER A N 1
ATOM 2268 C CA . SER A 1 309 ? 12.019 9.970 14.018 1.00 16.11 335 SER A CA 1
ATOM 2269 C C . SER A 1 309 ? 10.860 9.422 14.846 1.00 16.10 335 SER A C 1
ATOM 2270 O O . SER A 1 309 ? 10.112 10.182 15.457 1.00 15.28 335 SER A O 1
ATOM 2273 N N . ASP A 1 310 ? 10.720 8.102 14.858 1.00 16.14 336 ASP A N 1
ATOM 2274 C CA . ASP A 1 310 ? 9.675 7.433 15.625 1.00 17.99 336 ASP A CA 1
ATOM 2275 C C . ASP A 1 310 ? 10.144 7.372 17.078 1.00 20.23 336 ASP A C 1
ATOM 2276 O O . ASP A 1 310 ? 11.081 6.638 17.407 1.00 17.90 336 ASP A O 1
ATOM 2281 N N . THR A 1 311 ? 9.500 8.149 17.943 1.00 21.87 337 THR A N 1
ATOM 2282 C CA . THR A 1 311 ? 9.870 8.177 19.354 1.00 25.56 337 THR A CA 1
ATOM 2283 C C . THR A 1 311 ? 8.757 7.602 20.221 1.00 27.49 337 THR A C 1
ATOM 2284 O O . THR A 1 311 ? 8.882 7.542 21.439 1.00 29.34 337 THR A O 1
ATOM 2288 N N . THR A 1 312 ? 7.674 7.165 19.589 1.00 28.87 338 THR A N 1
ATOM 2289 C CA . THR A 1 312 ? 6.541 6.618 20.324 1.00 30.12 338 THR A CA 1
ATOM 2290 C C . THR A 1 312 ? 6.564 5.101 20.496 1.00 29.50 338 THR A C 1
ATOM 2291 O O . THR A 1 312 ? 6.015 4.589 21.472 1.00 29.50 338 THR A O 1
ATOM 2295 N N . SER A 1 313 ? 7.159 4.389 19.541 1.00 30.07 339 SER A N 1
ATOM 2296 C CA . SER A 1 313 ? 7.216 2.932 19.605 1.00 31.51 339 SER A CA 1
ATOM 2297 C C . SER A 1 313 ? 8.373 2.348 20.424 1.00 32.72 339 SER A C 1
ATOM 2298 O O . SER A 1 313 ? 8.488 1.134 20.537 1.00 33.28 339 SER A O 1
ATOM 2301 N N . LEU A 1 314 ? 9.224 3.194 20.995 1.00 32.22 340 LEU A N 1
ATOM 2302 C CA . LEU A 1 314 ? 10.398 2.720 21.733 1.00 33.27 340 LEU A CA 1
ATOM 2303 C C . LEU A 1 314 ? 10.228 1.819 22.959 1.00 34.36 340 LEU A C 1
ATOM 2304 O O . LEU A 1 314 ? 10.760 0.707 23.002 1.00 34.30 340 LEU A O 1
ATOM 2309 N N . ASP A 1 315 ? 9.502 2.293 23.962 1.00 35.71 341 ASP A N 1
ATOM 2310 C CA . ASP A 1 315 ? 9.319 1.519 25.186 1.00 35.75 341 ASP A CA 1
ATOM 2311 C C . ASP A 1 315 ? 8.468 0.258 25.037 1.00 35.58 341 ASP A C 1
ATOM 2312 O O . ASP A 1 315 ? 8.314 -0.501 25.992 1.00 35.16 341 ASP A O 1
ATOM 2317 N N . LYS A 1 316 ? 7.920 0.028 23.847 1.00 34.32 342 LYS A N 1
ATOM 2318 C CA . LYS A 1 316 ? 7.091 -1.154 23.616 1.00 31.71 342 LYS A CA 1
ATOM 2319 C C . LYS A 1 316 ? 7.742 -2.142 22.657 1.00 29.55 342 LYS A C 1
ATOM 2320 O O . LYS A 1 316 ? 7.173 -3.194 22.365 1.00 29.18 342 LYS A O 1
ATOM 2326 N N . LEU A 1 317 ? 8.938 -1.805 22.180 1.00 26.32 343 LEU A N 1
ATOM 2327 C CA . LEU A 1 317 ? 9.661 -2.664 21.248 1.00 25.31 343 LEU A CA 1
ATOM 2328 C C . LEU A 1 317 ? 10.052 -4.008 21.850 1.00 24.52 343 LEU A C 1
ATOM 2329 O O . LEU A 1 317 ? 9.885 -5.053 21.220 1.00 23.79 343 LEU A O 1
ATOM 2334 N N . GLY A 1 318 ? 10.582 -3.979 23.067 1.00 24.46 344 GLY A N 1
ATOM 2335 C CA . GLY A 1 318 ? 10.999 -5.207 23.723 1.00 23.08 344 GLY A CA 1
ATOM 2336 C C . GLY A 1 318 ? 9.910 -6.264 23.764 1.00 22.89 344 GLY A C 1
ATOM 2337 O O . GLY A 1 318 ? 10.126 -7.396 23.330 1.00 21.96 344 GLY A O 1
ATOM 2338 N N . PRO A 1 319 ? 8.728 -5.934 24.305 1.00 22.82 345 PRO A N 1
ATOM 2339 C CA . PRO A 1 319 ? 7.642 -6.914 24.365 1.00 23.58 345 PRO A CA 1
ATOM 2340 C C . PRO A 1 319 ? 7.238 -7.410 22.975 1.00 23.10 345 PRO A C 1
ATOM 2341 O O . PRO A 1 319 ? 6.731 -8.518 22.830 1.00 24.02 345 PRO A O 1
ATOM 2345 N N . ALA A 1 320 ? 7.477 -6.585 21.958 1.00 22.00 346 ALA A N 1
ATOM 2346 C CA . ALA A 1 320 ? 7.128 -6.932 20.583 1.00 20.65 346 ALA A CA 1
ATOM 2347 C C . ALA A 1 320 ? 8.141 -7.853 19.906 1.00 19.76 346 ALA A C 1
ATOM 2348 O O . ALA A 1 320 ? 7.894 -8.351 18.809 1.00 17.34 346 ALA A O 1
ATOM 2350 N N . LEU A 1 321 ? 9.280 -8.079 20.551 1.00 19.56 347 LEU A N 1
ATOM 2351 C CA . LEU A 1 321 ? 10.293 -8.956 19.979 1.00 20.32 347 LEU A CA 1
ATOM 2352 C C . LEU A 1 321 ? 9.735 -10.344 19.689 1.00 20.72 347 LEU A C 1
ATOM 2353 O O . LEU A 1 321 ? 9.869 -10.850 18.578 1.00 19.19 347 LEU A O 1
ATOM 2358 N N . ALA A 1 322 ? 9.116 -10.957 20.695 1.00 21.57 348 ALA A N 1
ATOM 2359 C CA . ALA A 1 322 ? 8.550 -12.293 20.543 1.00 22.21 348 ALA A CA 1
ATOM 2360 C C . ALA A 1 322 ? 7.645 -12.410 19.313 1.00 21.96 348 ALA A C 1
ATOM 2361 O O . ALA A 1 322 ? 7.867 -13.262 18.449 1.00 22.24 348 ALA A O 1
ATOM 2363 N N . PRO A 1 323 ? 6.604 -11.566 19.219 1.00 21.34 349 PRO A N 1
ATOM 2364 C CA . PRO A 1 323 ? 5.742 -11.680 18.041 1.00 19.93 349 PRO A CA 1
ATOM 2365 C C . PRO A 1 323 ? 6.458 -11.360 16.725 1.00 19.09 349 PRO A C 1
ATOM 2366 O O . PRO A 1 323 ? 6.113 -11.915 15.683 1.00 19.58 349 PRO A O 1
ATOM 2370 N N . ALA A 1 324 ? 7.457 -10.481 16.773 1.00 16.31 350 ALA A N 1
ATOM 2371 C CA . ALA A 1 324 ? 8.198 -10.118 15.565 1.00 15.72 350 ALA A CA 1
ATOM 2372 C C . ALA A 1 324 ? 8.956 -11.315 14.993 1.00 15.48 350 ALA A C 1
ATOM 2373 O O . ALA A 1 324 ? 8.883 -11.591 13.797 1.00 16.73 350 ALA A O 1
ATOM 2375 N N . THR A 1 325 ? 9.680 -12.030 15.849 1.00 16.06 351 THR A N 1
ATOM 2376 C CA . THR A 1 325 ? 10.441 -13.191 15.411 1.00 17.43 351 THR A CA 1
ATOM 2377 C C . THR A 1 325 ? 9.512 -14.299 14.924 1.00 18.57 351 THR A C 1
ATOM 2378 O O . THR A 1 325 ? 9.841 -15.028 13.995 1.00 18.27 351 THR A O 1
ATOM 2382 N N . LYS A 1 326 ? 8.349 -14.419 15.555 1.00 19.50 352 LYS A N 1
ATOM 2383 C CA . LYS A 1 326 ? 7.368 -15.422 15.149 1.00 21.20 352 LYS A CA 1
ATOM 2384 C C . LYS A 1 326 ? 6.887 -15.081 13.739 1.00 19.74 352 LYS A C 1
ATOM 2385 O O . LYS A 1 326 ? 6.776 -15.950 12.867 1.00 20.39 352 LYS A O 1
ATOM 2391 N N . ILE A 1 327 ? 6.607 -13.800 13.524 1.00 17.33 353 ILE A N 1
ATOM 2392 C CA . ILE A 1 327 ? 6.137 -13.310 12.234 1.00 15.97 353 ILE A CA 1
ATOM 2393 C C . ILE A 1 327 ? 7.174 -13.512 11.130 1.00 15.83 353 ILE A C 1
ATOM 2394 O O . ILE A 1 327 ? 6.837 -13.913 10.014 1.00 14.31 353 ILE A O 1
ATOM 2399 N N . MET A 1 328 ? 8.435 -13.230 11.442 1.00 14.96 354 MET A N 1
ATOM 2400 C CA . MET A 1 328 ? 9.508 -13.371 10.469 1.00 15.59 354 MET A CA 1
ATOM 2401 C C . MET A 1 328 ? 9.705 -14.833 10.073 1.00 16.02 354 MET A C 1
ATOM 2402 O O . MET A 1 328 ? 10.004 -15.139 8.920 1.00 17.24 354 MET A O 1
ATOM 2407 N N . ASN A 1 329 ? 9.528 -15.730 11.036 1.00 16.10 355 ASN A N 1
ATOM 2408 C CA . ASN A 1 329 ? 9.674 -17.164 10.796 1.00 17.25 355 ASN A CA 1
ATOM 2409 C C . ASN A 1 329 ? 8.520 -17.638 9.911 1.00 17.37 355 ASN A C 1
ATOM 2410 O O . ASN A 1 329 ? 8.728 -18.268 8.875 1.00 16.96 355 ASN A O 1
ATOM 2415 N N . GLU A 1 330 ? 7.298 -17.320 10.321 1.00 19.22 356 GLU A N 1
ATOM 2416 C CA . GLU A 1 330 ? 6.116 -17.723 9.565 1.00 20.74 356 GLU A CA 1
ATOM 2417 C C . GLU A 1 330 ? 6.097 -17.181 8.136 1.00 20.73 356 GLU A C 1
ATOM 2418 O O . GLU A 1 330 ? 5.581 -17.839 7.229 1.00 18.70 356 GLU A O 1
ATOM 2424 N N . ALA A 1 331 ? 6.667 -15.993 7.933 1.00 18.80 357 ALA A N 1
ATOM 2425 C CA . ALA A 1 331 ? 6.699 -15.380 6.605 1.00 19.04 357 ALA A CA 1
ATOM 2426 C C . ALA A 1 331 ? 7.792 -15.952 5.712 1.00 19.51 357 ALA A C 1
ATOM 2427 O O . ALA A 1 331 ? 7.854 -15.647 4.521 1.00 18.66 357 ALA A O 1
ATOM 2429 N N . GLY A 1 332 ? 8.660 -16.776 6.287 1.00 18.29 358 GLY A N 1
ATOM 2430 C CA . GLY A 1 332 ? 9.728 -17.364 5.503 1.00 17.19 358 GLY A CA 1
ATOM 2431 C C . GLY A 1 332 ? 10.892 -16.419 5.282 1.00 17.11 358 GLY A C 1
ATOM 2432 O O . GLY A 1 332 ? 11.605 -16.528 4.284 1.00 17.56 358 GLY A O 1
ATOM 2433 N N . TRP A 1 333 ? 11.075 -15.481 6.204 1.00 15.90 359 TRP A N 1
ATOM 2434 C CA . TRP A 1 333 ? 12.174 -14.525 6.124 1.00 14.46 359 TRP A CA 1
ATOM 2435 C C . TRP A 1 333 ? 13.376 -15.253 6.717 1.00 15.55 359 TRP A C 1
ATOM 2436 O O . TRP A 1 333 ? 13.472 -15.414 7.933 1.00 14.99 359 TRP A O 1
ATOM 2447 N N . LYS A 1 334 ? 14.288 -15.694 5.858 1.00 16.13 360 LYS A N 1
ATOM 2448 C CA . LYS A 1 334 ? 15.468 -16.425 6.303 1.00 18.74 360 LYS A CA 1
ATOM 2449 C C . LYS A 1 334 ? 16.592 -15.498 6.766 1.00 18.85 360 LYS A C 1
ATOM 2450 O O . LYS A 1 334 ? 16.385 -14.293 6.902 1.00 20.68 360 LYS A O 1
#

InterPro domains:
  IPR006059 Bacterial-type extracellular solute-binding protein [PF13416] (61-329)
  IPR026045 Ferric binding protein [PIRSF002825] (8-360)

Nearest PDB structures (foldseek):
  2pt2-assembly1_A  TM=1.003E+00  e=5.255E-65  Synechocystis sp. PCC 6803
  6g7q-assembly1_B  TM=9.294E-01  e=4.382E-46  Trichodesmium erythraeum IMS101
  1y4t-assembly2_D  TM=9.767E-01  e=1.680E-40  Campylobacter jejuni
  8rk1-assembly1_A  TM=9.261E-01  e=6.441E-35  Prochlorococcus marinus subsp. pastoris str. CCMP1986
  1y9u-assembly1_A  TM=8.813E-01  e=1.414E-34  Bordetella pertussis Tohama I

Radius of gyration: 19.27 Å; Cα contacts (8 Å, |Δi|>4): 644; chains: 1; bounding box: 46×39×52 Å

B-factor: mean 19.35, std 7.13, range [8.04, 46.58]

Secondary structure (DSSP, 8-state):
-EEEEEE----TTHHHHHHHHHHHH--EEEEEE--HHHHHHHHHHHGGG----EEEES-HHHHHHHHHTT-B-----HHHHHHS-GGGB-TTSS-EEEEEEEEEEEEETTT--GGG---SGGGGSGGGTT-B----TTSHHHHHHHHHHHHHH-HHHHHHHHHHHHHTBSS---S-HHHHHHHHHTTS-SEEEEEHHHHHHHHH-S-HHHHHHHHHEEEE---TTTT-B-EEEEEEEEBTT-TTHHHHHHHHHHHTSHHHHHHHHHHS-PEESSTTPPPPHHHHTT----B--SSGGGHHHHHHHHHHHHHHTT--

Organism: Synechocystis sp. (strain ATCC 27184 / PCC 6803 / Kazusa) (NCBI:txid1111708)

CATH classification: 3.40.190.10 (+1 more: 3.40.190.10)

Solvent-accessible surface area: 13004 Å² total; per-residue (Å²): 129,82,0,24,0,0,0,9,2,102,26,120,22,3,115,95,0,9,51,82,0,48,95,132,51,59,6,121,30,43,70,41,100,27,118,4,60,105,5,20,104,107,10,97,91,58,39,78,141,3,64,0,0,0,4,0,2,4,0,7,0,19,0,66,80,1,43,110,76,35,6,6,29,77,9,123,7,124,60,1,94,117,15,1,44,134,103,3,40,3,129,95,12,40,20,6,0,0,0,44,0,0,4,0,0,0,19,16,102,74,140,3,124,67,143,58,14,51,36,1,47,71,1,24,59,114,97,5,135,39,59,0,1,1,28,35,17,88,16,16,7,0,20,0,0,0,0,1,0,15,49,47,55,30,102,148,61,1,37,65,17,0,109,18,0,23,65,2,26,42,71,108,22,119,44,68,0,22,31,0,0,69,10,0,14,96,52,60,4,18,0,0,0,0,4,0,4,14,2,0,108,2,56,43,15,176,61,107,62,46,101,59,34,1,116,65,5,8,30,41,16,0,7,59,176,45,54,0,0,6,11,7,0,0,0,0,0,0,2,115,44,16,87,27,102,103,0,0,20,88,0,0,46,18,0,0,28,98,74,0,0,24,14,1,0,69,62,9,30,1,20,14,9,32,93,85,15,89,64,4,157,14,2,54,86,32,40,178,48,93,38,3,66,101,5,11,109,121,0,3,74,7,2,72,21,0,51,134,8,2,118,87,12,27,5,136

Foldseek 3Di:
DEAEEEEQDDDPCVVVLVVVLCVVPVYHYHYHYDHLVVSLVCQVVVPLQDQHFKYWFFFLLSLVVSVVVVFFDADDDPLQPVLFDPLQADPRRFKGFFFKWFWFKKFFPVVDDLVVDAAPLCLLPCVLALAEAEAFPVDRVNLLVLLLCCVVPNLVSSLVSLLSNVRRHNDAHDDHQLVRLQCNLVVSHTMYIGILLSLVCLCPDPDVVSVSSSVRMATHWHDQVHLTTEMTGIMMGTTPSHPCNPSSNSSRSSSSDQVNQLCCQQPSVTGGSGPPHDHHVSSVVNDDGHYRSPSNVVSNVSSVSSSVSCVSSVRD

Sequence (316 aa):
QEINLYSSRHYNTDNELYAKFTAETGIKVNLIEGKADELLERIKSEGANSPADVLLTVDLARLWRAEEDGIFQPVQSEILETNVPEYLRSPDGMWFGFTKRARVIMYNKGKVKPEELSTYEELADPKWKGRVIIRSSSNEYNQSLVASLVVADGEESTLAWAKGFVSNFAREPQGNDTAQIEAVSSGEADLTLANTYYMGRLLESEDPAQKAIAENVGVFFPNQEGRGTHVNVSGVGVVKTAPNREGAVKFIEFLVSEPAQAFLAQNNYEYPVLAGVPLNKSVASFGEFKSDTTSLDKLGPALAPATKIMNEAGWK